Protein AF-0000000079790621 (afdb_homodimer)

Solvent-accessible surface area (backbone atoms only — not comparable to full-atom values): 16559 Å² total; per-residue (Å²): 135,82,74,79,77,74,75,70,72,72,66,73,68,66,65,52,49,89,50,44,66,65,54,46,49,61,68,28,21,75,86,67,78,71,41,29,42,64,69,36,48,58,60,48,51,45,74,36,21,81,84,66,76,65,57,24,37,57,48,40,40,35,53,43,36,36,70,73,38,38,36,55,57,49,59,39,49,50,51,50,55,66,49,22,72,83,70,58,72,37,43,30,67,69,29,53,51,50,51,52,54,66,33,18,77,80,69,78,73,45,30,39,64,66,36,48,50,51,46,54,50,50,49,51,51,52,53,50,50,56,56,48,53,45,70,68,49,72,74,82,78,69,71,79,120,135,83,74,79,77,74,74,71,72,70,67,73,69,67,66,52,50,88,51,43,66,66,54,45,49,61,67,28,22,75,86,67,79,71,40,29,43,64,68,36,46,58,60,47,52,46,74,33,21,82,84,66,76,64,56,24,37,57,46,40,42,36,55,42,36,34,71,75,38,38,36,53,58,50,59,38,48,52,52,50,57,68,49,23,71,82,70,58,73,38,42,32,65,70,29,52,51,50,50,52,54,65,33,19,77,81,69,77,71,45,31,38,63,67,36,49,50,51,46,54,50,50,50,52,51,51,53,50,50,55,56,48,51,45,70,68,48,72,74,80,82,57,79,77,118

Structure (mmCIF, N/CA/C/O backbone):
data_AF-0000000079790621-model_v1
#
loop_
_entity.id
_entity.type
_entity.pdbx_description
1 polymer 'EF-hand domain-containing protein'
#
loop_
_atom_site.group_PDB
_atom_site.id
_atom_site.type_symbol
_atom_site.label_atom_id
_atom_site.label_alt_id
_atom_site.label_comp_id
_atom_site.label_asym_id
_atom_site.label_entity_id
_atom_site.label_seq_id
_atom_site.pdbx_PDB_ins_code
_atom_site.Cartn_x
_atom_site.Cartn_y
_atom_site.Cartn_z
_atom_site.occupancy
_atom_site.B_iso_or_equiv
_atom_site.auth_seq_id
_atom_site.auth_comp_id
_atom_site.auth_asym_id
_atom_site.auth_atom_id
_atom_site.pdbx_PDB_model_num
ATOM 1 N N . MET A 1 1 ? -39 -11.555 -23.078 1 29.75 1 MET A N 1
ATOM 2 C CA . MET A 1 1 ? -38.156 -10.383 -23.203 1 29.75 1 MET A CA 1
ATOM 3 C C . MET A 1 1 ? -37.625 -9.961 -21.828 1 29.75 1 MET A C 1
ATOM 5 O O . MET A 1 1 ? -38.312 -9.297 -21.062 1 29.75 1 MET A O 1
ATOM 9 N N . LEU A 1 2 ? -36.938 -10.844 -21.094 1 33.66 2 LEU A N 1
ATOM 10 C CA . LEU A 1 2 ? -36.438 -10.672 -19.719 1 33.66 2 LEU A CA 1
ATOM 11 C C . LEU A 1 2 ? -35.344 -9.602 -19.672 1 33.66 2 LEU A C 1
ATOM 13 O O . LEU A 1 2 ? -34.344 -9.703 -20.375 1 33.66 2 LEU A O 1
ATOM 17 N N . ALA A 1 3 ? -35.781 -8.344 -19.375 1 39.53 3 ALA A N 1
ATOM 18 C CA . ALA A 1 3 ? -34.875 -7.191 -19.281 1 39.53 3 ALA A CA 1
ATOM 19 C C . ALA A 1 3 ? -33.781 -7.438 -18.25 1 39.53 3 ALA A C 1
ATOM 21 O O . ALA A 1 3 ? -34.062 -7.867 -17.125 1 39.53 3 ALA A O 1
ATOM 22 N N . PRO A 1 4 ? -32.469 -7.641 -18.688 1 39.75 4 PRO A N 1
ATOM 23 C CA . PRO A 1 4 ? -31.375 -7.789 -17.703 1 39.75 4 PRO A CA 1
ATOM 24 C C . PRO A 1 4 ? -31.328 -6.645 -16.703 1 39.75 4 PRO A C 1
ATOM 26 O O . PRO A 1 4 ? -31.328 -5.477 -17.094 1 39.75 4 PRO A O 1
ATOM 29 N N . CYS A 1 5 ? -31.891 -6.812 -15.523 1 35.94 5 CYS A N 1
ATOM 30 C CA . CYS A 1 5 ? -31.75 -5.82 -14.461 1 35.94 5 CYS A CA 1
ATOM 31 C C . CYS A 1 5 ? -30.297 -5.43 -14.25 1 35.94 5 CYS A C 1
ATOM 33 O O . CYS A 1 5 ? -29.469 -6.27 -13.898 1 35.94 5 CYS A O 1
ATOM 35 N N . ILE A 1 6 ? -29.766 -4.5 -14.953 1 33.78 6 ILE A N 1
ATOM 36 C CA . ILE A 1 6 ? -28.484 -3.84 -14.742 1 33.78 6 ILE A CA 1
ATOM 37 C C . ILE A 1 6 ? -28.344 -3.463 -13.273 1 33.78 6 ILE A C 1
ATOM 39 O O . ILE A 1 6 ? -29.094 -2.633 -12.758 1 33.78 6 ILE A O 1
ATOM 43 N N . ILE A 1 7 ? -28.125 -4.344 -12.438 1 31.88 7 ILE A N 1
ATOM 44 C CA . ILE A 1 7 ? -27.797 -4.023 -11.055 1 31.88 7 ILE A CA 1
ATOM 45 C C . ILE A 1 7 ? -26.75 -2.914 -11.008 1 31.88 7 ILE A C 1
ATOM 47 O O . ILE A 1 7 ? -25.609 -3.115 -11.422 1 31.88 7 ILE A O 1
ATOM 51 N N . LEU A 1 8 ? -27.156 -1.694 -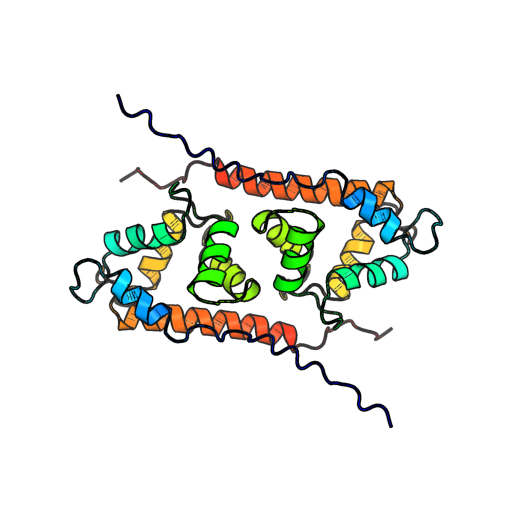11.273 1 32.78 8 LEU A N 1
ATOM 52 C CA . LEU A 1 8 ? -26.344 -0.515 -10.977 1 32.78 8 LEU A CA 1
ATOM 53 C C . LEU A 1 8 ? -25.766 -0.591 -9.562 1 32.78 8 LEU A C 1
ATOM 55 O O . LEU A 1 8 ? -26.5 -0.44 -8.586 1 32.78 8 LEU A O 1
ATOM 59 N N . LEU A 1 9 ? -25 -1.537 -9.32 1 32.72 9 LEU A N 1
ATOM 60 C CA . LEU A 1 9 ? -24.281 -1.381 -8.062 1 32.72 9 LEU A CA 1
ATOM 61 C C . LEU A 1 9 ? -23.797 0.055 -7.891 1 32.72 9 LEU A C 1
ATOM 63 O O . LEU A 1 9 ? -22.922 0.518 -8.633 1 32.72 9 LEU A O 1
ATOM 67 N N . LEU A 1 10 ? -24.703 0.922 -7.656 1 32.84 10 LEU A N 1
ATOM 68 C CA . LEU A 1 10 ? -24.344 2.236 -7.129 1 32.84 10 LEU A CA 1
ATOM 69 C C . LEU A 1 10 ? -23.234 2.119 -6.082 1 32.84 10 LEU A C 1
ATOM 71 O O . LEU A 1 10 ? -23.5 1.728 -4.945 1 32.84 10 LEU A O 1
ATOM 75 N N . VAL A 1 11 ? -22.203 1.404 -6.363 1 37.44 11 VAL A N 1
ATOM 76 C CA . VAL A 1 11 ? -21.078 1.678 -5.477 1 37.44 11 VAL A CA 1
ATOM 77 C C . VAL A 1 11 ? -20.984 3.178 -5.207 1 37.44 11 VAL A C 1
ATOM 79 O O . VAL A 1 11 ? -20.75 3.969 -6.125 1 37.44 11 VAL A O 1
ATOM 82 N N . LEU A 1 12 ? -21.891 3.738 -4.516 1 36.72 12 LEU A N 1
ATOM 83 C CA . LEU A 1 12 ? -21.672 5.086 -3.996 1 36.72 12 LEU A CA 1
ATOM 84 C C . LEU A 1 12 ? -20.188 5.32 -3.709 1 36.72 12 LEU A C 1
ATOM 86 O O . LEU A 1 12 ? -19.625 4.73 -2.779 1 36.72 12 LEU A O 1
ATOM 90 N N . GLN A 1 13 ? -19.406 5.242 -4.707 1 43.81 13 GLN A N 1
ATOM 91 C CA . GLN A 1 13 ? -18.047 5.754 -4.535 1 43.81 13 GLN A CA 1
ATOM 92 C C . GLN A 1 13 ? -18.062 7.09 -3.793 1 43.81 13 GLN A C 1
ATOM 94 O O . GLN A 1 13 ? -18.594 8.078 -4.289 1 43.81 13 GLN A O 1
ATOM 99 N N . ALA A 1 14 ? -18.406 7.117 -2.533 1 49.81 14 ALA A N 1
ATOM 100 C CA . ALA A 1 14 ? -18.25 8.383 -1.818 1 49.81 14 ALA A CA 1
ATOM 101 C C . ALA A 1 14 ? -17.031 9.141 -2.301 1 49.81 14 ALA A C 1
ATOM 103 O O . ALA A 1 14 ? -15.945 8.57 -2.424 1 49.81 14 ALA A O 1
ATOM 104 N N . GLN A 1 15 ? -17.297 10.148 -3.1 1 57.12 15 GLN A N 1
ATOM 105 C CA . GLN A 1 15 ? -16.25 11.055 -3.57 1 57.12 15 GLN A CA 1
ATOM 106 C C . GLN A 1 15 ? -15.359 11.516 -2.42 1 57.12 15 GLN A C 1
ATOM 108 O O . GLN A 1 15 ? -15.82 11.656 -1.286 1 57.12 15 GLN A O 1
ATOM 113 N N . ALA A 1 16 ? -14.109 11.43 -2.668 1 64.25 16 ALA A N 1
ATOM 114 C CA . ALA A 1 16 ? -13.18 12.008 -1.699 1 64.25 16 ALA A CA 1
ATOM 115 C C . ALA A 1 16 ? -13.703 13.328 -1.152 1 64.25 16 ALA A C 1
ATOM 117 O O . ALA A 1 16 ? -14.305 14.125 -1.889 1 64.25 16 ALA A O 1
ATOM 118 N N . ASN A 1 17 ? -13.773 13.43 0.092 1 70.19 17 ASN A N 1
ATOM 119 C CA . ASN A 1 17 ? -14.148 14.688 0.729 1 70.19 17 ASN A CA 1
ATOM 120 C C . ASN A 1 17 ? -13.242 15.828 0.287 1 70.19 17 ASN A C 1
ATOM 122 O O . ASN A 1 17 ? -12.078 15.891 0.676 1 70.19 17 ASN A O 1
ATOM 126 N N . PRO A 1 18 ? -13.766 16.703 -0.643 1 67.56 18 PRO A N 1
ATOM 127 C CA . PRO A 1 18 ? -12.898 17.719 -1.22 1 67.56 18 PRO A CA 1
ATOM 128 C C . PRO A 1 18 ? -12.359 18.703 -0.173 1 67.56 18 PRO A C 1
ATOM 130 O O . PRO A 1 18 ? -11.344 19.359 -0.4 1 67.56 18 PRO A O 1
ATOM 133 N N . ASN A 1 19 ? -12.938 18.609 0.927 1 74.81 19 ASN A N 1
ATOM 134 C CA . ASN A 1 19 ? -12.523 19.609 1.907 1 74.81 19 ASN A CA 1
ATOM 135 C C . ASN A 1 19 ? -11.766 18.969 3.066 1 74.81 19 ASN A C 1
ATOM 137 O O . ASN A 1 19 ? -11.531 19.625 4.09 1 74.81 19 ASN A O 1
ATOM 141 N N . TYR A 1 20 ? -11.352 17.812 2.875 1 79.56 20 TYR A N 1
ATOM 142 C CA . TYR A 1 20 ? -10.766 17.094 3.996 1 79.56 20 TYR A CA 1
ATOM 143 C C . TYR A 1 20 ? -9.539 17.812 4.535 1 79.56 20 TYR A C 1
ATOM 145 O O . TYR A 1 20 ? -9.438 18.062 5.738 1 79.56 20 TYR A O 1
ATOM 153 N N . PHE A 1 21 ? -8.734 18.203 3.662 1 78.75 21 PHE A N 1
ATOM 154 C CA . PHE A 1 21 ? -7.484 18.781 4.129 1 78.75 21 PHE A CA 1
ATOM 155 C C . PHE A 1 21 ? -7.707 20.203 4.645 1 78.75 21 PHE A C 1
ATOM 157 O O . PHE A 1 21 ? -7.035 20.641 5.578 1 78.75 21 PHE A O 1
ATOM 164 N N . GLN A 1 22 ? -8.68 20.844 4.086 1 78.19 22 GLN A N 1
ATOM 165 C CA . GLN A 1 22 ? -9.023 22.156 4.621 1 78.19 22 GLN A CA 1
ATOM 166 C C . GLN A 1 22 ? -9.547 22.047 6.051 1 78.19 22 GLN A C 1
ATOM 168 O O . GLN A 1 22 ? -9.195 22.875 6.902 1 78.19 22 GLN A O 1
ATOM 173 N N . GLN A 1 23 ? -10.297 21.078 6.25 1 87.38 23 GLN A N 1
ATOM 174 C CA . GLN A 1 23 ? -10.836 20.844 7.586 1 87.38 23 GLN A CA 1
ATOM 175 C C . GLN A 1 23 ? -9.742 20.375 8.539 1 87.38 23 GLN A C 1
ATOM 177 O O . GLN A 1 23 ? -9.789 20.656 9.734 1 87.38 23 GLN A O 1
ATOM 182 N N . ARG A 1 24 ? -8.805 19.734 7.969 1 91.94 24 ARG A N 1
ATOM 183 C CA . ARG A 1 24 ? -7.727 19.188 8.773 1 91.94 24 ARG A CA 1
ATOM 184 C C . ARG A 1 24 ? -6.828 20.281 9.328 1 91.94 24 ARG A C 1
ATOM 186 O O . ARG A 1 24 ? -6.285 20.156 10.43 1 91.94 24 ARG A O 1
ATOM 193 N N . PHE A 1 25 ? -6.684 21.406 8.57 1 95 25 PHE A N 1
ATOM 194 C CA . PHE A 1 25 ? -5.902 22.531 9.062 1 95 25 PHE A CA 1
ATOM 195 C C . PHE A 1 25 ? -6.465 23.047 10.391 1 95 25 PHE A C 1
ATOM 197 O O . PHE A 1 25 ? -5.73 23.188 11.367 1 95 25 PHE A O 1
ATOM 204 N N . ALA A 1 26 ? -7.762 23.25 10.398 1 92.56 26 ALA A N 1
ATOM 205 C CA . ALA A 1 26 ? -8.422 23.797 11.586 1 92.56 26 ALA A CA 1
ATOM 206 C C . ALA A 1 26 ? -8.281 22.844 12.773 1 92.56 26 ALA A C 1
ATOM 208 O O . ALA A 1 26 ? -8.117 23.281 13.914 1 92.56 26 ALA A O 1
ATOM 209 N N . GLN A 1 27 ? -8.336 21.594 12.492 1 93.5 27 GLN A N 1
ATOM 210 C CA . GLN A 1 27 ? -8.219 20.594 13.547 1 93.5 27 GLN A CA 1
ATOM 211 C C . GLN A 1 27 ? -6.785 20.516 14.07 1 93.5 27 GLN A C 1
ATOM 213 O O . GLN A 1 27 ? -6.562 20.188 15.242 1 93.5 27 GLN A O 1
ATOM 218 N N . THR A 1 28 ? -5.879 20.828 13.242 1 96.69 28 THR A N 1
ATOM 219 C CA . THR A 1 28 ? -4.469 20.781 13.602 1 96.69 28 THR A CA 1
ATOM 220 C C . THR A 1 28 ? -4.062 22.031 14.383 1 96.69 28 THR A C 1
ATOM 222 O O . THR A 1 28 ? -3.281 21.953 15.328 1 96.69 28 THR A O 1
ATOM 225 N N . ASP A 1 29 ? -4.578 23.203 13.922 1 97.38 29 ASP A N 1
ATOM 226 C CA . ASP A 1 29 ? -4.336 24.469 14.602 1 97.38 29 ASP A CA 1
ATOM 227 C C . ASP A 1 29 ? -5.09 24.531 15.93 1 97.38 29 ASP A C 1
ATOM 229 O O . ASP A 1 29 ? -6.09 25.25 16.047 1 97.38 29 ASP A O 1
ATOM 233 N N . ARG A 1 30 ? -4.586 24.016 16.938 1 95.88 30 ARG A N 1
ATOM 234 C CA . ARG A 1 30 ? -5.281 23.797 18.203 1 95.88 30 ARG A CA 1
ATOM 235 C C . ARG A 1 30 ? -5.488 25.109 18.953 1 95.88 30 ARG A C 1
ATOM 237 O O . ARG A 1 30 ? -6.52 25.297 19.594 1 95.88 30 ARG A O 1
ATOM 244 N N . ASN A 1 31 ? -4.516 26.016 18.922 1 97.5 31 ASN A N 1
ATOM 245 C CA . ASN A 1 31 ? -4.656 27.266 19.641 1 97.5 31 ASN A CA 1
ATOM 246 C C . ASN A 1 31 ? -5.355 28.328 18.797 1 97.5 31 ASN A C 1
ATOM 248 O O . ASN A 1 31 ? -5.527 29.469 19.234 1 97.5 31 ASN A O 1
ATOM 252 N N . ARG A 1 32 ? -5.656 28.094 17.5 1 96.31 32 ARG A N 1
ATOM 253 C CA . ARG A 1 32 ? -6.48 28.891 16.594 1 96.31 32 ARG A CA 1
ATOM 254 C C . ARG A 1 32 ? -5.82 30.234 16.297 1 96.31 32 ARG A C 1
ATOM 256 O O . ARG A 1 32 ? -6.484 31.266 16.266 1 96.31 32 ARG A O 1
ATOM 263 N N . ASP A 1 33 ? -4.484 30.25 16.188 1 97.44 33 ASP A N 1
ATOM 264 C CA . ASP A 1 33 ? -3.773 31.469 15.812 1 97.44 33 ASP A CA 1
ATOM 265 C C . ASP A 1 33 ? -3.506 31.516 14.312 1 97.44 33 ASP A C 1
ATOM 267 O O . ASP A 1 33 ? -2.633 32.25 13.852 1 97.44 33 ASP A O 1
ATOM 271 N N . ASN A 1 34 ? -4.133 30.594 13.539 1 96.06 34 ASN A N 1
ATOM 272 C CA . ASN A 1 34 ? -4.156 30.547 12.078 1 96.06 34 ASN A CA 1
ATOM 273 C C . ASN A 1 34 ? -2.799 30.141 11.508 1 96.06 34 ASN A C 1
ATOM 275 O O . ASN A 1 34 ? -2.455 30.516 10.391 1 96.06 34 ASN A O 1
ATOM 279 N N . LYS A 1 35 ? -2.09 29.469 12.211 1 97.94 35 LYS A N 1
ATOM 280 C CA . LYS A 1 35 ? -0.86 28.812 11.773 1 97.94 35 LYS A CA 1
ATOM 281 C C . LYS A 1 35 ? -0.622 27.516 12.547 1 97.94 35 LYS A C 1
ATOM 283 O O . LYS A 1 35 ? -1.195 27.312 13.617 1 97.94 35 LYS A O 1
ATOM 288 N N . ILE A 1 36 ? 0.114 26.594 12.008 1 98.5 36 ILE A N 1
ATOM 289 C CA . ILE A 1 36 ? 0.421 25.328 12.641 1 98.5 36 ILE A CA 1
ATOM 290 C C . ILE A 1 36 ? 1.883 25.312 13.086 1 98.5 36 ILE A C 1
ATOM 292 O O . ILE A 1 36 ? 2.787 25.531 12.281 1 98.5 36 ILE A O 1
ATOM 296 N N . SER A 1 37 ? 2.066 25.188 14.375 1 98.56 37 SER A N 1
ATOM 297 C CA . SER A 1 37 ? 3.412 24.969 14.891 1 98.56 37 SER A CA 1
ATOM 298 C C . SER A 1 37 ? 3.83 23.5 14.719 1 98.56 37 SER A C 1
ATOM 300 O O . SER A 1 37 ? 2.994 22.641 14.438 1 98.56 37 SER A O 1
ATOM 302 N N . LEU A 1 38 ? 5.141 23.25 14.867 1 97.75 38 LEU A N 1
ATOM 303 C CA . LEU A 1 38 ? 5.625 21.891 14.781 1 97.75 38 LEU A CA 1
ATOM 304 C C . LEU A 1 38 ? 4.953 21 15.836 1 97.75 38 LEU A C 1
ATOM 306 O O . LEU A 1 38 ? 4.566 19.875 15.547 1 97.75 38 LEU A O 1
ATOM 310 N N . LYS A 1 39 ? 4.844 21.5 17.047 1 97.62 39 LYS A N 1
ATOM 311 C CA . LYS A 1 39 ? 4.203 20.75 18.125 1 97.62 39 LYS A CA 1
ATOM 312 C C . LYS A 1 39 ? 2.762 20.406 17.781 1 97.62 39 LYS A C 1
ATOM 314 O O . LYS A 1 39 ? 2.322 19.281 17.969 1 97.62 39 LYS A O 1
ATOM 319 N N . GLU A 1 40 ? 2.014 21.406 17.25 1 98.19 40 GLU A N 1
ATOM 320 C CA . GLU A 1 40 ? 0.632 21.172 16.844 1 98.19 40 GLU A CA 1
ATOM 321 C C . GLU A 1 40 ? 0.554 20.125 15.727 1 98.19 40 GLU A C 1
ATOM 323 O O . GLU A 1 40 ? -0.325 19.25 15.742 1 98.19 40 GLU A O 1
ATOM 328 N N . TYR A 1 41 ? 1.451 20.234 14.836 1 97.81 41 TYR A N 1
ATOM 329 C CA . TYR A 1 41 ? 1.487 19.281 13.719 1 97.81 41 TYR A CA 1
ATOM 330 C C . TYR A 1 41 ? 1.74 17.875 14.203 1 97.81 41 TYR A C 1
ATOM 332 O O . TYR A 1 41 ? 0.99 16.953 13.875 1 97.81 41 TYR A O 1
ATOM 340 N N . MET A 1 42 ? 2.725 17.688 14.984 1 96.19 42 MET A N 1
ATOM 341 C CA . MET A 1 42 ? 3.086 16.375 15.508 1 96.19 42 MET A CA 1
ATOM 342 C C . MET A 1 42 ? 1.938 15.773 16.312 1 96.19 42 MET A C 1
ATOM 344 O O . MET A 1 42 ? 1.61 14.594 16.156 1 96.19 42 MET A O 1
ATOM 348 N N . ASP A 1 43 ? 1.274 16.547 17.156 1 95.5 43 ASP A N 1
ATOM 349 C CA . ASP A 1 43 ? 0.143 16.094 17.953 1 95.5 43 ASP A CA 1
ATOM 350 C C . ASP A 1 43 ? -1.007 15.617 17.062 1 95.5 43 ASP A C 1
ATOM 352 O O . ASP A 1 43 ? -1.685 14.641 17.391 1 95.5 43 ASP A O 1
ATOM 356 N N . SER A 1 44 ? -1.192 16.328 16.016 1 94.56 44 SER A N 1
ATOM 357 C CA . SER A 1 44 ? -2.305 16.016 15.125 1 94.56 44 SER A CA 1
ATOM 358 C C . SER A 1 44 ? -2.088 14.68 14.43 1 94.56 44 SER A C 1
ATOM 360 O O . SER A 1 44 ? -3.051 14.016 14.031 1 94.56 44 SER A O 1
ATOM 362 N N . LEU A 1 45 ? -0.849 14.305 14.219 1 94.62 45 LEU A N 1
ATOM 363 C CA . LEU A 1 45 ? -0.538 13.078 13.492 1 94.62 45 LEU A CA 1
ATOM 364 C C . LEU A 1 45 ? -0.829 11.844 14.344 1 94.62 45 LEU A C 1
ATOM 366 O O . LEU A 1 45 ? -0.886 10.727 13.82 1 94.62 45 LEU A O 1
ATOM 370 N N . GLN A 1 46 ? -1.093 12.062 15.625 1 91.38 46 GLN A N 1
ATOM 371 C CA . GLN A 1 46 ? -1.512 10.969 16.484 1 91.38 46 GLN A CA 1
ATOM 372 C C . GLN A 1 46 ? -2.834 10.367 16.016 1 91.38 46 GLN A C 1
ATOM 374 O O . GLN A 1 46 ? -3.111 9.195 16.266 1 91.38 46 GLN A O 1
ATOM 379 N N . PHE A 1 47 ? -3.52 11.18 15.312 1 90 47 PHE A N 1
ATOM 380 C CA . PHE A 1 47 ? -4.789 10.758 14.734 1 90 47 PHE A CA 1
ATOM 381 C C . PHE A 1 47 ? -4.594 9.547 13.828 1 90 47 PHE A C 1
ATOM 383 O O . PHE A 1 47 ? -5.465 8.68 13.75 1 90 47 PHE A O 1
ATOM 390 N N . TYR A 1 48 ? -3.457 9.453 13.234 1 93.38 48 TYR A N 1
ATOM 391 C CA . TYR A 1 48 ? -3.17 8.391 12.281 1 93.38 48 TYR A CA 1
ATOM 392 C C . TYR A 1 48 ? -2.406 7.25 12.945 1 93.38 48 TYR A C 1
ATOM 394 O O . TYR A 1 48 ? -2.207 6.195 12.344 1 93.38 48 TYR A O 1
ATOM 402 N N . ASP A 1 49 ? -1.891 7.516 14.047 1 93.88 49 ASP A N 1
ATOM 403 C CA . ASP A 1 49 ? -1.117 6.559 14.836 1 93.88 49 ASP A CA 1
ATOM 404 C C . ASP A 1 49 ? -1.977 5.922 15.922 1 93.88 49 ASP A C 1
ATOM 406 O O . ASP A 1 49 ? -1.875 6.293 17.094 1 93.88 49 ASP A O 1
ATOM 410 N N . ARG A 1 50 ? -2.697 4.941 15.641 1 90.62 50 ARG A N 1
ATOM 411 C CA . ARG A 1 50 ? -3.773 4.398 16.453 1 90.62 50 ARG A CA 1
ATOM 412 C C . ARG A 1 50 ? -3.23 3.811 17.75 1 90.62 50 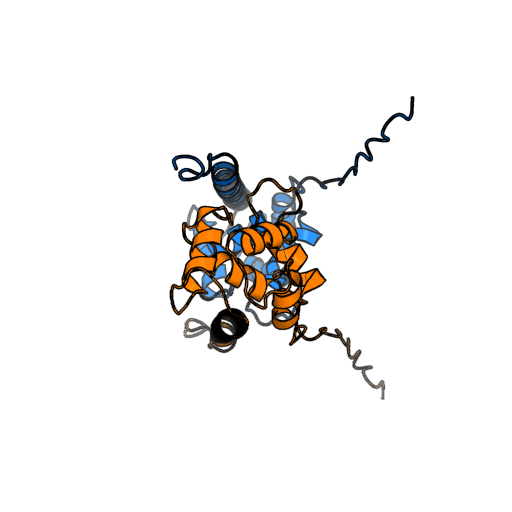ARG A C 1
ATOM 414 O O . ARG A 1 50 ? -3.889 3.873 18.797 1 90.62 50 ARG A O 1
ATOM 421 N N . ASN A 1 51 ? -2.07 3.182 17.703 1 90.12 51 ASN A N 1
ATOM 422 C CA . ASN A 1 51 ? -1.552 2.574 18.938 1 90.12 51 ASN A CA 1
ATOM 423 C C . ASN A 1 51 ? -0.654 3.539 19.703 1 90.12 51 ASN A C 1
ATOM 425 O O . ASN A 1 51 ? -0.043 3.162 20.703 1 90.12 51 ASN A O 1
ATOM 429 N N . ASN A 1 52 ? -0.391 4.77 19.156 1 90.5 52 ASN A N 1
ATOM 430 C CA . ASN A 1 52 ? 0.29 5.887 19.797 1 90.5 52 ASN A CA 1
ATOM 431 C C . ASN A 1 52 ? 1.732 5.535 20.156 1 90.5 52 ASN A C 1
ATOM 433 O O . ASN A 1 52 ? 2.203 5.859 21.25 1 90.5 52 ASN A O 1
ATOM 437 N N . ASP A 1 53 ? 2.406 4.824 19.234 1 90.56 53 ASP A N 1
ATOM 438 C CA . ASP A 1 53 ? 3.795 4.465 19.5 1 90.56 53 ASP A CA 1
ATOM 439 C C . ASP A 1 53 ? 4.754 5.371 18.75 1 90.56 53 ASP A C 1
ATOM 441 O O . ASP A 1 53 ? 5.961 5.125 18.719 1 90.56 53 ASP A O 1
ATOM 445 N N . GLY A 1 54 ? 4.184 6.375 18.094 1 90.44 54 GLY A N 1
ATOM 446 C CA . GLY A 1 54 ? 4.992 7.352 17.375 1 90.44 54 GLY A CA 1
ATOM 447 C C . GLY A 1 54 ? 5.43 6.875 16 1 90.44 54 GLY A C 1
ATOM 448 O O . GLY A 1 54 ? 6.027 7.633 15.242 1 90.44 54 GLY A O 1
ATOM 449 N N . ARG A 1 55 ? 5.105 5.66 15.711 1 93.06 55 ARG A N 1
ATOM 450 C CA . ARG A 1 55 ? 5.461 5.031 14.438 1 93.06 55 ARG A CA 1
ATOM 451 C C . ARG A 1 55 ? 4.211 4.594 13.68 1 93.06 55 ARG A C 1
ATOM 453 O O . ARG A 1 55 ? 3.652 3.529 13.953 1 93.06 55 ARG A O 1
ATOM 460 N N . THR A 1 56 ? 3.771 5.375 12.703 1 95.44 56 THR A N 1
ATOM 461 C CA . THR A 1 56 ? 2.547 5.086 11.969 1 95.44 56 THR A CA 1
ATOM 462 C C . THR A 1 56 ? 2.811 4.066 10.859 1 95.44 56 THR A C 1
ATOM 464 O O . THR A 1 56 ? 3.656 4.289 9.992 1 95.44 56 THR A O 1
ATOM 467 N N . THR A 1 57 ? 2.131 2.967 10.953 1 94.31 57 THR A N 1
ATOM 468 C CA . THR A 1 57 ? 2.246 1.94 9.922 1 94.31 57 THR A CA 1
ATOM 469 C C . THR A 1 57 ? 1.329 2.252 8.742 1 94.31 57 THR A C 1
ATOM 471 O O . THR A 1 57 ? 0.434 3.092 8.852 1 94.31 57 THR A O 1
ATOM 474 N N . LEU A 1 58 ? 1.585 1.579 7.641 1 95.38 58 LEU A N 1
ATOM 475 C CA . LEU A 1 58 ? 0.716 1.719 6.477 1 95.38 58 LEU A CA 1
ATOM 476 C C . LEU A 1 58 ? -0.721 1.343 6.824 1 95.38 58 LEU A C 1
ATOM 478 O O . LEU A 1 58 ? -1.663 2.01 6.391 1 95.38 58 LEU A O 1
ATOM 482 N N . SER A 1 59 ? -0.916 0.274 7.574 1 93.06 59 SER A N 1
ATOM 483 C CA . SER A 1 59 ? -2.248 -0.177 7.957 1 93.06 59 SER A CA 1
ATOM 484 C C . SER A 1 59 ? -2.994 0.904 8.734 1 93.06 59 SER A C 1
ATOM 486 O O . SER A 1 59 ? -4.164 1.175 8.461 1 93.06 59 SER A O 1
ATOM 488 N N . GLU A 1 60 ? -2.326 1.51 9.656 1 94.69 60 GLU A N 1
ATOM 489 C CA . GLU A 1 60 ? -2.926 2.592 10.438 1 94.69 60 GLU A CA 1
ATOM 490 C C . GLU A 1 60 ? -3.279 3.779 9.547 1 94.69 60 GLU A C 1
ATOM 492 O O . GLU A 1 60 ? -4.379 4.328 9.641 1 94.69 60 GLU A O 1
ATOM 497 N N . TRP A 1 61 ? -2.354 4.137 8.703 1 96.25 61 TRP A N 1
ATOM 498 C CA . TRP A 1 61 ? -2.514 5.27 7.797 1 96.25 61 TRP A CA 1
ATOM 499 C C . TRP A 1 61 ? -3.689 5.051 6.852 1 96.25 61 TRP A C 1
ATOM 501 O O . TRP A 1 61 ? -4.598 5.883 6.777 1 96.25 61 TRP A O 1
ATOM 511 N N . VAL A 1 62 ? -3.734 3.918 6.219 1 94.38 62 VAL A N 1
ATOM 512 C CA . VAL A 1 62 ? -4.738 3.621 5.203 1 94.38 62 VAL A CA 1
ATOM 513 C C . VAL A 1 62 ? -6.113 3.508 5.855 1 94.38 62 VAL A C 1
ATOM 515 O O . VAL A 1 62 ? -7.113 3.98 5.301 1 94.38 62 VAL A O 1
ATOM 518 N N . SER A 1 63 ? -6.176 2.895 6.98 1 91.31 63 SER A N 1
ATOM 519 C CA . SER A 1 63 ? -7.445 2.762 7.688 1 91.31 63 SER A CA 1
ATOM 520 C C . SER A 1 63 ? -8.07 4.125 7.965 1 91.31 63 SER A C 1
ATOM 522 O O . SER A 1 63 ? -9.258 4.332 7.715 1 91.31 63 SER A O 1
ATOM 524 N N . GLN A 1 64 ? -7.258 5.039 8.406 1 90.69 64 GLN A N 1
ATOM 525 C CA . GLN A 1 64 ? -7.766 6.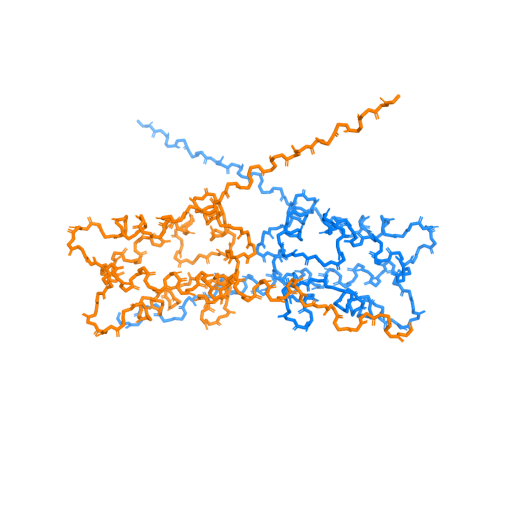359 8.75 1 90.69 64 GLN A CA 1
ATOM 526 C C . GLN A 1 64 ? -8.102 7.164 7.492 1 90.69 64 GLN A C 1
ATOM 528 O O . GLN A 1 64 ? -9.156 7.805 7.422 1 90.69 64 GLN A O 1
ATOM 533 N N . MET A 1 65 ? -7.223 7.086 6.523 1 91.31 65 MET A N 1
ATOM 534 C CA . MET A 1 65 ? -7.414 7.875 5.309 1 91.31 65 MET A CA 1
ATOM 535 C C . MET A 1 65 ? -8.641 7.402 4.535 1 91.31 65 MET A C 1
ATOM 537 O O . MET A 1 65 ? -9.383 8.211 3.979 1 91.31 65 MET A O 1
ATOM 541 N N . THR A 1 66 ? -8.82 6.113 4.477 1 89.5 66 THR A N 1
ATOM 542 C CA . THR A 1 66 ? -9.961 5.57 3.75 1 89.5 66 THR A CA 1
ATOM 543 C C . THR A 1 66 ? -11.258 5.824 4.516 1 89.5 66 THR A C 1
ATOM 545 O O . THR A 1 66 ? -12.258 6.234 3.93 1 89.5 66 THR A O 1
ATOM 548 N N . ARG A 1 67 ? -11.242 5.703 5.789 1 86.5 67 ARG A N 1
ATOM 549 C CA . ARG A 1 67 ? -12.453 5.805 6.594 1 86.5 67 ARG A CA 1
ATOM 550 C C . ARG A 1 67 ? -12.844 7.266 6.809 1 86.5 67 ARG A C 1
ATOM 552 O O . ARG A 1 67 ? -14.023 7.617 6.715 1 86.5 67 ARG A O 1
ATOM 559 N N . LYS A 1 68 ? -11.891 8.062 7.059 1 83.81 68 LYS A N 1
ATOM 560 C CA . LYS A 1 68 ? -12.195 9.43 7.48 1 83.81 68 LYS A CA 1
ATOM 561 C C . LYS A 1 68 ? -12.125 10.398 6.301 1 83.81 68 LYS A C 1
ATOM 563 O O . LYS A 1 68 ? -12.914 11.344 6.227 1 83.81 68 LYS A O 1
ATOM 568 N N . ALA A 1 69 ? -11.203 10.141 5.371 1 85.12 69 ALA A N 1
ATOM 569 C CA . ALA A 1 69 ? -11.016 11.078 4.27 1 85.12 69 ALA A CA 1
ATOM 570 C C . ALA A 1 69 ? -11.633 10.539 2.98 1 85.12 69 ALA A C 1
ATOM 572 O O . ALA A 1 69 ? -11.719 11.258 1.98 1 85.12 69 ALA A O 1
ATOM 573 N N . ASN A 1 70 ? -12.07 9.289 2.955 1 88.31 70 ASN A N 1
ATOM 574 C CA . ASN A 1 70 ? -12.609 8.633 1.77 1 88.31 70 ASN A CA 1
ATOM 575 C C . ASN A 1 70 ? -11.609 8.625 0.621 1 88.31 70 ASN A C 1
ATOM 577 O O . ASN A 1 70 ? -11.969 8.875 -0.529 1 88.31 70 ASN A O 1
ATOM 581 N N . ILE A 1 71 ? -10.398 8.469 0.986 1 89.31 71 ILE A N 1
ATOM 582 C CA . ILE A 1 71 ? -9.344 8.344 -0.009 1 89.31 71 ILE A CA 1
ATOM 583 C C . ILE A 1 71 ? -9.078 6.871 -0.306 1 89.31 71 ILE A C 1
ATOM 585 O O . ILE A 1 71 ? -8.875 6.074 0.611 1 89.31 71 ILE A O 1
ATOM 589 N N . PRO A 1 72 ? -9.055 6.516 -1.577 1 89.81 72 PRO A N 1
ATOM 590 C CA . PRO A 1 72 ? -8.875 5.109 -1.938 1 89.81 72 PRO A CA 1
ATOM 591 C C . PRO A 1 72 ? -7.547 4.543 -1.438 1 89.81 72 PRO A C 1
ATOM 593 O O . PRO A 1 72 ? -6.574 5.285 -1.28 1 89.81 72 PRO A O 1
ATOM 596 N N . ILE A 1 73 ? -7.523 3.26 -1.281 1 91.81 73 ILE A N 1
ATOM 597 C CA . ILE A 1 73 ? -6.383 2.551 -0.708 1 91.81 73 ILE A CA 1
ATOM 598 C C . ILE A 1 73 ? -5.141 2.795 -1.563 1 91.81 73 ILE A C 1
ATOM 600 O O . ILE A 1 73 ? -4.047 2.992 -1.035 1 91.81 73 ILE A O 1
ATOM 604 N N . ASP A 1 74 ? -5.289 2.785 -2.906 1 92.62 74 ASP A N 1
ATOM 605 C CA . ASP A 1 74 ? -4.145 2.967 -3.793 1 92.62 74 ASP A CA 1
ATOM 606 C C . ASP A 1 74 ? -3.537 4.359 -3.629 1 92.62 74 ASP A C 1
ATOM 608 O O . ASP A 1 74 ? -2.316 4.5 -3.531 1 92.62 74 ASP A O 1
ATOM 612 N N . VAL A 1 75 ? -4.449 5.328 -3.561 1 92.19 75 VAL A N 1
ATOM 613 C CA . VAL A 1 75 ? -4.012 6.711 -3.396 1 92.19 75 VAL A CA 1
ATOM 614 C C . VAL A 1 75 ? -3.389 6.898 -2.014 1 92.19 75 VAL A C 1
ATOM 616 O O . VAL A 1 75 ? -2.287 7.438 -1.89 1 92.19 75 VAL A O 1
ATOM 619 N N . SER A 1 76 ? -4.031 6.402 -0.97 1 93.94 76 SER A N 1
ATOM 620 C CA . SER A 1 76 ? -3.553 6.508 0.404 1 93.94 76 SER A CA 1
ATOM 621 C C . SER A 1 76 ? -2.191 5.844 0.568 1 93.94 76 SER A C 1
ATOM 623 O O . SER A 1 76 ? -1.306 6.387 1.232 1 93.94 76 SER A O 1
ATOM 625 N N . SER A 1 77 ? -2.059 4.723 -0.034 1 94.44 77 SER A N 1
ATOM 626 C CA . SER A 1 77 ? -0.803 3.984 0.057 1 94.44 77 SER A CA 1
ATOM 627 C C . SER A 1 77 ? 0.335 4.746 -0.615 1 94.44 77 SER A C 1
ATOM 629 O O . SER A 1 77 ? 1.438 4.828 -0.07 1 94.44 77 SER A O 1
ATOM 631 N N . LEU A 1 78 ? 0.054 5.266 -1.776 1 94.06 78 LEU A N 1
ATOM 632 C CA . LEU A 1 78 ? 1.111 5.984 -2.48 1 94.06 78 LEU A CA 1
ATOM 633 C C . LEU A 1 78 ? 1.504 7.25 -1.724 1 94.06 78 LEU A C 1
ATOM 635 O O . LEU A 1 78 ? 2.686 7.594 -1.657 1 94.06 78 LEU A O 1
ATOM 639 N N . ILE A 1 79 ? 0.558 7.934 -1.135 1 95.12 79 ILE A N 1
ATOM 640 C CA . ILE A 1 79 ? 0.872 9.094 -0.302 1 95.12 79 ILE A CA 1
ATOM 641 C C . ILE A 1 79 ? 1.791 8.664 0.842 1 95.12 79 ILE A C 1
ATOM 643 O O . ILE A 1 79 ? 2.801 9.32 1.109 1 95.12 79 ILE A O 1
ATOM 647 N N . PHE A 1 80 ? 1.49 7.566 1.488 1 96.75 80 PHE A N 1
ATOM 648 C CA . PHE A 1 80 ? 2.307 7.031 2.572 1 96.75 80 PHE A CA 1
ATOM 649 C C . PHE A 1 80 ? 3.748 6.84 2.121 1 96.75 80 PHE A C 1
ATOM 651 O O . PHE A 1 80 ? 4.684 7.238 2.82 1 96.75 80 PHE A O 1
ATOM 658 N N . TYR A 1 81 ? 3.926 6.297 0.992 1 93.12 81 TYR A N 1
ATOM 659 C CA . TYR A 1 81 ? 5.266 5.957 0.526 1 93.12 81 TYR A CA 1
ATOM 660 C C . TYR A 1 81 ? 6.039 7.211 0.134 1 93.12 81 TYR A C 1
ATOM 662 O O . TYR A 1 81 ? 7.262 7.266 0.287 1 93.12 81 TYR A O 1
ATOM 670 N N . VAL A 1 82 ? 5.32 8.203 -0.376 1 94.62 82 VAL A N 1
ATOM 671 C CA . VAL A 1 82 ? 5.965 9.484 -0.657 1 94.62 82 VAL A CA 1
ATOM 672 C C . VAL A 1 82 ? 6.426 10.125 0.648 1 94.62 82 VAL A C 1
ATOM 674 O O . VAL A 1 82 ? 7.516 10.703 0.712 1 94.62 82 VAL A O 1
ATOM 677 N N . LEU A 1 83 ? 5.641 10.031 1.696 1 96.44 83 LEU A N 1
ATOM 678 C CA . LEU A 1 83 ? 5.945 10.656 2.982 1 96.44 83 LEU A CA 1
ATOM 679 C C . LEU A 1 83 ? 7.047 9.891 3.707 1 96.44 83 LEU A C 1
ATOM 681 O O . LEU A 1 83 ? 7.754 10.461 4.543 1 96.44 83 LEU A O 1
ATOM 685 N N . ASP A 1 84 ? 7.113 8.57 3.49 1 95.5 84 ASP A N 1
ATOM 686 C CA . ASP A 1 84 ? 8.141 7.723 4.09 1 95.5 84 ASP A CA 1
ATOM 687 C C . ASP A 1 84 ? 9.508 8 3.475 1 95.5 84 ASP A C 1
ATOM 689 O O . ASP A 1 84 ? 9.977 7.242 2.625 1 95.5 84 ASP A O 1
ATOM 693 N N . SER A 1 85 ? 10.203 9 4.004 1 91.5 85 SER A N 1
ATOM 694 C CA . SER A 1 85 ? 11.391 9.578 3.377 1 91.5 85 SER A CA 1
ATOM 695 C C . SER A 1 85 ? 12.586 8.641 3.477 1 91.5 85 SER A C 1
ATOM 697 O O . SER A 1 85 ? 13.477 8.672 2.625 1 91.5 85 SER A O 1
ATOM 699 N N . ASP A 1 86 ? 12.656 7.793 4.441 1 89.94 86 ASP A N 1
ATOM 700 C CA . ASP A 1 86 ? 13.836 6.938 4.586 1 89.94 86 ASP A CA 1
ATOM 701 C C . ASP A 1 86 ? 13.531 5.508 4.141 1 89.94 86 ASP A C 1
ATOM 703 O O . ASP A 1 86 ? 14.383 4.625 4.246 1 89.94 86 ASP A O 1
ATOM 707 N N . GLY A 1 87 ? 12.336 5.188 3.785 1 88.81 87 GLY A N 1
ATOM 708 C CA . GLY A 1 87 ? 11.984 3.922 3.158 1 88.81 87 GLY A CA 1
ATOM 709 C C . GLY A 1 87 ? 11.93 2.766 4.137 1 88.81 87 GLY A C 1
ATOM 710 O O . GLY A 1 87 ? 12.195 1.619 3.77 1 88.81 87 GLY A O 1
ATOM 711 N N . ASN A 1 88 ? 11.602 3.07 5.441 1 91 88 ASN A N 1
ATOM 712 C CA . ASN A 1 88 ? 11.57 1.991 6.422 1 91 88 ASN A CA 1
ATOM 713 C C . ASN A 1 88 ? 10.148 1.54 6.715 1 91 88 ASN A C 1
ATOM 715 O O . ASN A 1 88 ? 9.883 0.925 7.75 1 91 88 ASN A O 1
ATOM 719 N N . TYR A 1 89 ? 9.141 1.965 5.941 1 92.56 89 TYR A N 1
ATOM 720 C CA . TYR A 1 89 ? 7.75 1.519 5.957 1 92.56 89 TYR A CA 1
ATOM 721 C C . TYR A 1 89 ? 7.039 1.994 7.215 1 92.56 89 TYR A C 1
ATOM 723 O O . TYR A 1 89 ? 6.078 1.365 7.668 1 92.56 89 TYR A O 1
ATOM 731 N N . LEU A 1 90 ? 7.543 2.979 7.836 1 93.44 90 LEU A N 1
ATOM 732 C CA . LEU A 1 90 ? 6.93 3.68 8.953 1 93.44 90 LEU A CA 1
ATOM 733 C C . LEU A 1 90 ? 7 5.191 8.758 1 93.44 90 LEU A C 1
ATOM 735 O O . LEU A 1 90 ? 7.957 5.699 8.172 1 93.44 90 LEU A O 1
ATOM 739 N N . LEU A 1 91 ? 5.965 5.859 9.141 1 95.62 91 LEU A N 1
ATOM 740 C CA . LEU A 1 91 ? 6.098 7.301 9.32 1 95.62 91 LEU A CA 1
ATOM 741 C C . LEU A 1 91 ? 6.512 7.637 10.75 1 95.62 91 LEU A C 1
ATOM 743 O O . LEU A 1 91 ? 5.672 7.664 11.656 1 95.62 91 LEU A O 1
ATOM 747 N N . A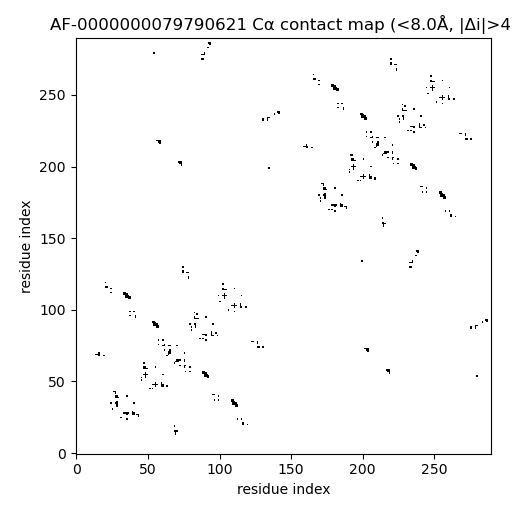SN A 1 92 ? 7.789 7.805 10.945 1 93.62 92 ASN A N 1
ATOM 748 C CA . ASN A 1 92 ? 8.344 8.125 12.25 1 93.62 92 ASN A CA 1
ATOM 749 C C . ASN A 1 92 ? 8.625 9.617 12.391 1 93.62 92 ASN A C 1
ATOM 751 O O . ASN A 1 92 ? 8.234 10.406 11.531 1 93.62 92 ASN A O 1
ATOM 755 N N . TYR A 1 93 ? 9.234 9.984 13.484 1 92.69 93 TYR A N 1
ATOM 756 C CA . TYR A 1 93 ? 9.453 11.398 13.789 1 92.69 93 TYR A CA 1
ATOM 757 C C . TYR A 1 93 ? 10.227 12.086 12.672 1 92.69 93 TYR A C 1
ATOM 759 O O . TYR A 1 93 ? 9.891 13.203 12.281 1 92.69 93 TYR A O 1
ATOM 767 N N . VAL A 1 94 ? 11.242 11.43 12.148 1 92.62 94 VAL A N 1
ATOM 768 C CA . VAL A 1 94 ? 12.07 12.008 11.094 1 92.62 94 VAL A CA 1
ATOM 769 C C . VAL A 1 94 ? 11.219 12.312 9.867 1 92.62 94 VAL A C 1
ATOM 771 O O . VAL A 1 94 ? 11.312 13.398 9.297 1 92.62 94 VAL A O 1
ATOM 774 N N . ASP A 1 95 ? 10.391 11.367 9.43 1 96.12 95 ASP A N 1
ATOM 775 C CA . ASP A 1 95 ? 9.516 11.539 8.266 1 96.12 95 ASP A CA 1
ATOM 776 C C . ASP A 1 95 ? 8.539 12.688 8.492 1 96.12 95 ASP A C 1
ATOM 778 O O . ASP A 1 95 ? 8.383 13.555 7.625 1 96.12 95 ASP A O 1
ATOM 782 N N . LYS A 1 96 ? 7.926 12.672 9.656 1 96.19 96 LYS A N 1
ATOM 783 C CA . LYS A 1 96 ? 6.906 13.664 9.984 1 96.19 96 LYS A CA 1
ATOM 784 C C . LYS A 1 96 ? 7.504 15.062 10.031 1 96.19 96 LYS A C 1
ATOM 786 O O . LYS A 1 96 ? 6.91 16.016 9.516 1 96.19 96 LYS A O 1
ATOM 791 N N . ARG A 1 97 ? 8.656 15.172 10.633 1 96.25 97 ARG A N 1
ATOM 792 C CA . ARG A 1 97 ? 9.328 16.469 10.711 1 96.25 97 ARG A CA 1
ATOM 793 C C . ARG A 1 97 ? 9.711 16.969 9.32 1 96.25 97 ARG A C 1
ATOM 795 O O . ARG A 1 97 ? 9.594 18.156 9.031 1 96.25 97 ARG A O 1
ATOM 802 N N . GLU A 1 98 ? 10.188 16.062 8.5 1 96.62 98 GLU A N 1
ATOM 803 C CA . GLU A 1 98 ? 10.555 16.438 7.137 1 96.62 98 GLU A CA 1
ATOM 804 C C . GLU A 1 98 ? 9.352 16.984 6.367 1 96.62 98 GLU A C 1
ATOM 806 O O . GLU A 1 98 ? 9.477 17.953 5.625 1 96.62 98 GLU A O 1
ATOM 811 N N . VAL A 1 99 ? 8.203 16.406 6.512 1 97.25 99 VAL A N 1
ATOM 812 C CA . VAL A 1 99 ? 6.992 16.859 5.844 1 97.25 99 VAL A CA 1
ATOM 813 C C . VAL A 1 99 ? 6.656 18.281 6.305 1 97.25 99 VAL A C 1
ATOM 815 O O . VAL A 1 99 ? 6.293 19.125 5.488 1 97.25 99 VAL A O 1
ATOM 818 N N . PHE A 1 100 ? 6.777 18.469 7.617 1 98.19 100 PHE A N 1
ATOM 819 C CA . PHE A 1 100 ? 6.543 19.812 8.156 1 98.19 100 PHE A CA 1
ATOM 820 C C . PHE A 1 100 ? 7.461 20.828 7.5 1 98.19 100 PHE A C 1
ATOM 822 O O . PHE A 1 100 ? 7.016 21.906 7.086 1 98.19 100 PHE A O 1
ATOM 829 N N . LYS A 1 101 ? 8.703 20.469 7.395 1 97.88 101 LYS A N 1
ATOM 830 C CA . LYS A 1 101 ? 9.695 21.375 6.82 1 97.88 101 LYS A CA 1
ATOM 831 C C . LYS A 1 101 ? 9.383 21.688 5.359 1 97.88 101 LYS A C 1
ATOM 833 O O . LYS A 1 101 ? 9.492 22.828 4.922 1 97.88 101 LYS A O 1
ATOM 838 N N . VAL A 1 102 ? 8.953 20.734 4.656 1 97.38 102 VAL A N 1
ATOM 839 C CA . VAL A 1 102 ? 8.641 20.891 3.24 1 97.38 102 VAL A CA 1
ATOM 840 C C . VAL A 1 102 ? 7.383 21.75 3.082 1 97.38 102 VAL A C 1
ATOM 842 O O . VAL A 1 102 ? 7.266 22.531 2.133 1 97.38 102 VAL A O 1
ATOM 845 N N . MET A 1 103 ? 6.453 21.578 3.982 1 97.62 103 MET A N 1
ATOM 846 C CA . MET A 1 103 ? 5.207 22.344 3.947 1 97.62 103 MET A CA 1
ATOM 847 C C . MET A 1 103 ? 5.461 23.812 4.246 1 97.62 103 MET A C 1
ATOM 849 O O . MET A 1 103 ? 4.762 24.688 3.727 1 97.62 103 MET A O 1
ATOM 853 N N . ASP A 1 104 ? 6.496 24.047 5.098 1 98.56 104 ASP A N 1
ATOM 854 C CA . ASP A 1 104 ? 6.848 25.406 5.48 1 98.56 104 ASP A CA 1
ATOM 855 C C . ASP A 1 104 ? 7.656 26.094 4.383 1 98.56 104 ASP A C 1
ATOM 857 O O . ASP A 1 104 ? 8.867 26.297 4.527 1 98.56 104 ASP A O 1
ATOM 861 N N . PHE A 1 105 ? 7.012 26.625 3.393 1 97.69 105 PHE A N 1
ATOM 862 C CA . PHE A 1 105 ? 7.605 27.125 2.164 1 97.69 105 PHE A CA 1
ATOM 863 C C . PHE A 1 105 ? 8.492 28.328 2.451 1 97.69 105 PHE A C 1
ATOM 865 O O . PHE A 1 105 ? 9.547 28.5 1.833 1 97.69 105 PHE A O 1
ATOM 872 N N . ASN A 1 106 ? 8.055 29.141 3.371 1 98.12 106 ASN A N 1
ATOM 873 C CA . ASN A 1 106 ? 8.812 30.359 3.584 1 98.12 106 ASN A CA 1
ATOM 874 C C . ASN A 1 106 ? 9.805 30.219 4.73 1 98.12 106 ASN A C 1
ATOM 876 O O . ASN A 1 106 ? 10.43 31.203 5.145 1 98.12 106 ASN A O 1
ATOM 880 N N . ASP A 1 107 ? 9.883 29.047 5.367 1 97.94 107 ASP A N 1
ATOM 881 C CA . ASP A 1 107 ? 10.883 28.656 6.359 1 97.94 107 ASP A CA 1
ATOM 882 C C . ASP A 1 107 ? 10.82 29.562 7.582 1 97.94 107 ASP A C 1
ATOM 884 O O . ASP A 1 107 ? 11.859 29.984 8.109 1 97.94 107 ASP A O 1
ATOM 888 N N . ASP A 1 108 ? 9.633 30 8.031 1 98.38 108 ASP A N 1
ATOM 889 C CA . ASP A 1 108 ? 9.516 30.875 9.195 1 98.38 108 ASP A CA 1
ATOM 890 C C . ASP A 1 108 ? 9.188 30.078 10.453 1 98.38 108 ASP A C 1
ATOM 892 O O . ASP A 1 108 ? 8.922 30.656 11.508 1 98.38 108 ASP A O 1
ATOM 896 N N . GLY A 1 109 ? 9.078 28.797 10.32 1 98.19 109 GLY A N 1
ATOM 897 C CA . GLY A 1 109 ? 8.883 27.922 11.469 1 98.19 109 GLY A CA 1
ATOM 898 C C . GLY A 1 109 ? 7.43 27.578 11.719 1 98.19 109 GLY A C 1
ATOM 899 O O . GLY A 1 109 ? 7.117 26.828 12.648 1 98.19 109 GLY A O 1
ATOM 900 N N . PHE A 1 110 ? 6.52 28.078 10.906 1 98.62 110 PHE A N 1
ATOM 901 C CA . PHE A 1 110 ? 5.09 27.797 11 1 98.62 110 PHE A CA 1
ATOM 902 C C . PHE A 1 110 ? 4.527 27.406 9.641 1 98.62 110 PHE A C 1
ATOM 904 O O . PHE A 1 110 ? 5.105 27.75 8.602 1 98.62 110 PHE A O 1
ATOM 911 N N . VAL A 1 111 ? 3.465 26.641 9.633 1 98.62 111 VAL A N 1
ATOM 912 C CA . VAL A 1 111 ? 2.74 26.312 8.406 1 98.62 111 VAL A CA 1
ATOM 913 C C . VAL A 1 111 ? 1.426 27.094 8.367 1 98.62 111 VAL A C 1
ATOM 915 O O . VAL A 1 111 ? 0.538 26.859 9.195 1 98.62 111 VAL A O 1
ATOM 918 N N . SER A 1 112 ? 1.387 28 7.426 1 97.75 112 SER A N 1
ATOM 919 C CA . SER A 1 112 ? 0.156 28.766 7.246 1 97.75 112 SER A CA 1
ATOM 920 C C . SER A 1 112 ? -0.923 27.922 6.574 1 97.75 112 SER A C 1
ATOM 922 O O . SER A 1 112 ? -0.641 26.844 6.055 1 97.75 112 SER A O 1
ATOM 924 N N . ARG A 1 113 ? -2.121 28.438 6.59 1 95.88 113 ARG A N 1
ATOM 925 C CA . ARG A 1 113 ? -3.229 27.766 5.922 1 95.88 113 ARG A CA 1
ATOM 926 C C . ARG A 1 113 ? -2.945 27.594 4.434 1 95.88 113 ARG A C 1
ATOM 928 O O . ARG A 1 113 ? -3.229 26.531 3.863 1 95.88 113 ARG A O 1
ATOM 935 N N . GLU A 1 114 ? -2.453 28.594 3.811 1 95.5 114 GLU A N 1
ATOM 936 C CA . GLU A 1 114 ? -2.135 28.531 2.387 1 95.5 114 GLU A CA 1
ATOM 937 C C . GLU A 1 114 ? -1.057 27.5 2.102 1 95.5 114 GLU A C 1
ATOM 939 O O . GLU A 1 114 ? -1.16 26.734 1.138 1 95.5 114 GLU A O 1
ATOM 944 N N . GLU A 1 115 ? -0.039 27.5 2.883 1 97.69 115 GLU A N 1
ATOM 945 C CA . GLU A 1 115 ? 1.035 26.531 2.711 1 97.69 115 GLU A CA 1
ATOM 946 C C . GLU A 1 115 ? 0.517 25.109 2.871 1 97.69 115 GLU A C 1
ATOM 948 O O . GLU A 1 115 ? 0.841 24.219 2.068 1 97.69 115 GLU A O 1
ATOM 953 N N . PHE A 1 116 ? -0.255 24.922 3.918 1 97.19 116 PHE A N 1
ATOM 954 C CA . PHE A 1 116 ? -0.849 23.625 4.195 1 97.19 116 PHE A CA 1
ATOM 955 C C . PHE A 1 116 ? -1.69 23.156 3.016 1 97.19 116 PHE A C 1
ATOM 957 O O . PHE A 1 116 ? -1.48 22.047 2.496 1 97.19 116 PHE A O 1
ATOM 964 N N . ASN A 1 117 ? -2.578 23.938 2.584 1 93.81 117 ASN A N 1
ATOM 965 C CA . ASN A 1 117 ? -3.486 23.594 1.496 1 93.81 117 ASN A CA 1
ATOM 966 C C . ASN A 1 117 ? -2.732 23.359 0.192 1 93.81 117 ASN A C 1
ATOM 968 O O . ASN A 1 117 ? -3.037 22.406 -0.537 1 93.81 117 ASN A O 1
ATOM 972 N N . THR A 1 118 ? -1.797 24.203 -0.074 1 94.62 118 THR A N 1
ATOM 973 C CA . THR A 1 118 ? -1.025 24.078 -1.306 1 94.62 118 THR A CA 1
ATOM 974 C C . THR A 1 118 ? -0.263 22.75 -1.336 1 94.62 118 THR A C 1
ATOM 976 O O . THR A 1 118 ? -0.297 22.031 -2.338 1 94.62 118 THR A O 1
ATOM 979 N N . TYR A 1 119 ? 0.381 22.438 -0.259 1 96.44 119 TYR A N 1
ATOM 980 C CA . TYR A 1 119 ? 1.178 21.219 -0.196 1 96.44 119 TYR A CA 1
ATOM 981 C C . TYR A 1 119 ? 0.305 19.984 -0.407 1 96.44 119 TYR A C 1
ATOM 983 O O . TYR A 1 119 ? 0.618 19.141 -1.239 1 96.44 119 TYR A O 1
ATOM 991 N N . TRP A 1 120 ? -0.743 19.859 0.3 1 94.06 120 TRP A N 1
ATOM 992 C CA . TRP A 1 120 ? -1.561 18.656 0.266 1 94.06 120 TRP A CA 1
ATOM 993 C C . TRP A 1 120 ? -2.354 18.578 -1.033 1 94.06 120 TRP A C 1
ATOM 995 O O . TRP A 1 120 ? -2.594 17.484 -1.552 1 94.06 120 TRP A O 1
ATOM 1005 N N . GLU A 1 121 ? -2.744 19.688 -1.565 1 91.31 121 GLU A N 1
ATOM 1006 C CA . GLU A 1 121 ? -3.385 19.672 -2.877 1 91.31 121 GLU A CA 1
ATOM 1007 C C . GLU A 1 121 ? -2.424 19.188 -3.957 1 91.31 121 GLU A C 1
ATOM 1009 O O . GLU A 1 121 ? -2.795 18.375 -4.801 1 91.31 121 GLU A O 1
ATOM 1014 N N . GLN A 1 122 ? -1.242 19.734 -3.932 1 93.25 122 GLN A N 1
ATOM 1015 C CA . GLN A 1 122 ? -0.238 19.328 -4.906 1 93.25 122 GLN A CA 1
ATOM 1016 C C . GLN A 1 122 ? 0.098 17.844 -4.754 1 93.25 122 GLN A C 1
ATOM 1018 O O . GLN A 1 122 ? 0.269 17.141 -5.746 1 93.25 122 GLN A O 1
ATOM 1023 N N . MET A 1 123 ? 0.244 17.422 -3.547 1 94 123 MET A N 1
ATOM 1024 C CA . MET A 1 123 ? 0.504 16.016 -3.268 1 94 123 MET A CA 1
ATOM 1025 C C . MET A 1 123 ? -0.602 15.133 -3.84 1 94 123 MET A C 1
ATOM 1027 O O . MET A 1 123 ? -0.325 14.156 -4.543 1 94 123 MET A O 1
ATOM 1031 N N . LYS A 1 124 ? -1.805 15.422 -3.527 1 89.38 124 LYS A N 1
ATOM 1032 C CA . LYS A 1 124 ? -2.953 14.664 -4.023 1 89.38 124 LYS A CA 1
ATOM 1033 C C . LYS A 1 124 ? -2.971 14.633 -5.547 1 89.38 124 LYS A C 1
ATOM 1035 O O . LYS A 1 12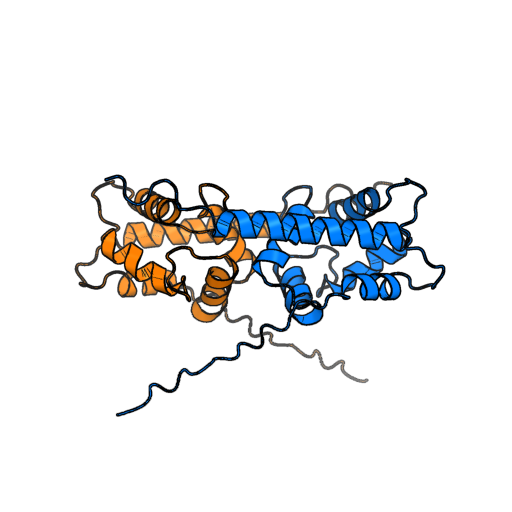4 ? -3.139 13.57 -6.148 1 89.38 124 LYS A O 1
ATOM 1040 N N . ILE A 1 125 ? -2.791 15.789 -6.141 1 91.06 125 ILE A N 1
ATOM 1041 C CA . ILE A 1 125 ? -2.809 15.891 -7.598 1 91.06 125 ILE A CA 1
ATOM 1042 C C . ILE A 1 125 ? -1.704 15.016 -8.188 1 91.06 125 ILE A C 1
ATOM 1044 O O . ILE A 1 125 ? -1.94 14.258 -9.125 1 91.06 125 ILE A O 1
ATOM 1048 N N . SER A 1 126 ? -0.508 15.148 -7.641 1 94.19 126 SER A N 1
ATOM 1049 C CA . SER A 1 126 ? 0.635 14.391 -8.141 1 94.19 126 SER A CA 1
ATOM 1050 C C . SER A 1 126 ? 0.384 12.891 -8.055 1 94.19 126 SER A C 1
ATOM 1052 O O . SER A 1 126 ? 0.623 12.164 -9.023 1 94.19 126 SER A O 1
ATOM 1054 N N . VAL A 1 127 ? -0.153 12.445 -6.98 1 94.06 127 VAL A N 1
ATOM 1055 C CA . VAL A 1 127 ? -0.386 11.016 -6.762 1 94.06 127 VAL A CA 1
ATOM 1056 C C . VAL A 1 127 ? -1.494 10.523 -7.691 1 94.06 127 VAL A C 1
ATOM 1058 O O . VAL A 1 127 ? -1.371 9.461 -8.305 1 94.06 127 VAL A O 1
ATOM 1061 N N . TYR A 1 128 ? -2.568 11.312 -7.867 1 90.56 128 TYR A N 1
ATOM 1062 C CA . TYR A 1 128 ? -3.645 10.938 -8.781 1 90.56 128 TYR A CA 1
ATOM 1063 C C . TYR A 1 128 ? -3.135 10.852 -10.219 1 90.56 128 TYR A C 1
ATOM 1065 O O . TYR A 1 128 ? -3.484 9.922 -10.945 1 90.56 128 TYR A O 1
ATOM 1073 N N . ARG A 1 129 ? -2.346 11.828 -10.594 1 90.75 129 ARG A N 1
ATOM 1074 C CA . ARG A 1 129 ? -1.798 11.828 -11.945 1 90.75 129 ARG A CA 1
ATOM 1075 C C . ARG A 1 129 ? -0.933 10.594 -12.188 1 90.75 129 ARG A C 1
ATOM 1077 O O . ARG A 1 129 ? -1.019 9.969 -13.242 1 90.75 129 ARG A O 1
ATOM 1084 N N . GLN A 1 130 ? -0.111 10.336 -11.234 1 90.38 130 GLN A N 1
ATOM 1085 C CA . GLN A 1 130 ? 0.768 9.172 -11.352 1 90.38 130 GLN A CA 1
ATOM 1086 C C . GLN A 1 130 ? -0.037 7.891 -11.508 1 90.38 130 GLN A C 1
ATOM 1088 O O . GLN A 1 130 ? 0.252 7.074 -12.391 1 90.38 130 GLN A O 1
ATOM 1093 N N . LEU A 1 131 ? -1.06 7.668 -10.742 1 90.38 131 LEU A N 1
ATOM 1094 C CA . LEU A 1 131 ? -1.864 6.449 -10.781 1 90.38 131 LEU A CA 1
ATOM 1095 C C . LEU A 1 131 ? -2.719 6.402 -12.047 1 90.38 131 LEU A C 1
ATOM 1097 O O . LEU A 1 131 ? -2.93 5.332 -12.617 1 90.38 131 LEU A O 1
ATOM 1101 N N . HIS A 1 132 ? -3.211 7.512 -12.477 1 84.25 132 HIS A N 1
ATOM 1102 C CA . HIS A 1 132 ? -4.016 7.566 -13.695 1 84.25 132 HIS A CA 1
ATOM 1103 C C . HIS A 1 132 ? -3.172 7.25 -14.93 1 84.25 132 HIS A C 1
ATOM 1105 O O . HIS A 1 132 ? -3.635 6.559 -15.836 1 84.25 132 HIS A O 1
ATOM 1111 N N . ARG A 1 133 ? -2.023 7.75 -15 1 78.25 133 ARG A N 1
ATOM 1112 C CA . ARG A 1 133 ? -1.128 7.504 -16.125 1 78.25 133 ARG A CA 1
ATOM 1113 C C . ARG A 1 133 ? -0.85 6.012 -16.281 1 78.25 133 ARG A C 1
ATOM 1115 O O . ARG A 1 133 ? -0.872 5.488 -17.406 1 78.25 133 ARG A O 1
ATOM 1122 N N . THR A 1 134 ? -0.704 5.387 -15.273 1 76.06 134 THR A N 1
ATOM 1123 C CA . THR A 1 134 ? -0.364 3.969 -15.305 1 76.06 134 THR A CA 1
ATOM 1124 C C . THR A 1 134 ? -1.579 3.131 -15.688 1 76.06 134 THR A C 1
ATOM 1126 O O . THR A 1 134 ? -1.441 2.076 -16.312 1 76.06 134 THR A O 1
ATOM 1129 N N . ARG A 1 135 ? -2.734 3.625 -15.445 1 74.5 135 ARG A N 1
ATOM 1130 C CA . ARG A 1 135 ? -3.953 2.887 -15.758 1 74.5 135 ARG A CA 1
ATOM 1131 C C . ARG A 1 135 ? -4.348 3.064 -17.219 1 74.5 135 ARG A C 1
ATOM 1133 O O . ARG A 1 135 ? -4.98 2.186 -17.812 1 74.5 135 ARG A O 1
ATOM 1140 N N . ARG A 1 136 ? -3.996 4.141 -17.828 1 67.31 136 ARG A N 1
ATOM 1141 C CA . ARG A 1 136 ? -4.367 4.422 -19.219 1 67.31 136 ARG A CA 1
ATOM 1142 C C . ARG A 1 136 ? -3.32 3.877 -20.172 1 67.3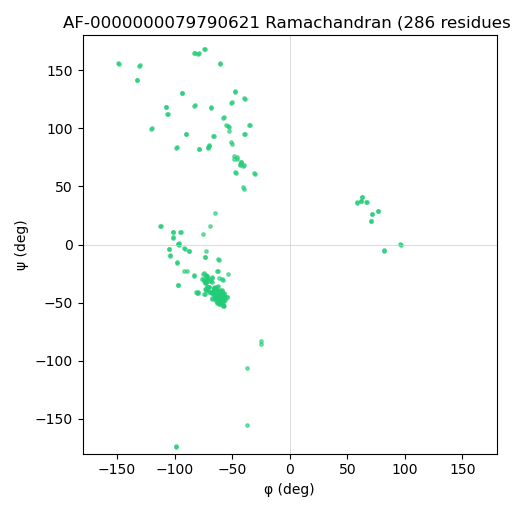1 136 ARG A C 1
ATOM 1144 O O . ARG A 1 136 ? -3.609 3.662 -21.359 1 67.31 136 ARG A O 1
ATOM 1151 N N . SER A 1 137 ? -2.107 3.707 -19.641 1 61.03 137 SER A N 1
ATOM 1152 C CA . SER A 1 137 ? -1.05 3.295 -20.562 1 61.03 137 SER A CA 1
ATOM 1153 C C . SER A 1 137 ? -1.275 1.872 -21.062 1 61.03 137 SER A C 1
ATOM 1155 O O . SER A 1 137 ? -1.576 0.972 -20.266 1 61.03 137 SER A O 1
ATOM 1157 N N . PRO A 1 138 ? -1.461 1.812 -22.375 1 54.25 138 PRO A N 1
ATOM 1158 C CA . PRO A 1 138 ? -1.532 0.46 -22.922 1 54.25 138 PRO A CA 1
ATOM 1159 C C . PRO A 1 138 ? -0.379 -0.43 -22.469 1 54.25 138 PRO A C 1
ATOM 1161 O O . PRO A 1 138 ? 0.718 0.065 -22.203 1 54.25 138 PRO A O 1
ATOM 1164 N N . ASP A 1 139 ? -0.605 -1.601 -21.828 1 53.75 139 ASP A N 1
ATOM 1165 C CA . ASP A 1 139 ? 0.442 -2.57 -21.516 1 53.75 139 ASP A CA 1
ATOM 1166 C C . ASP A 1 139 ? 1.433 -2.691 -22.672 1 53.75 139 ASP A C 1
ATOM 1168 O O . ASP A 1 139 ? 1.03 -2.828 -23.828 1 53.75 139 ASP A O 1
ATOM 1172 N N . GLN A 1 140 ? 2.529 -2.045 -22.75 1 46.09 140 GLN A N 1
ATOM 1173 C CA . GLN A 1 140 ? 3.457 -2.238 -23.859 1 46.09 140 GLN A CA 1
ATOM 1174 C C . GLN A 1 140 ? 3.287 -3.619 -24.484 1 46.09 140 GLN A C 1
ATOM 1176 O O . GLN A 1 140 ? 3.205 -3.748 -25.703 1 46.09 140 GLN A O 1
ATOM 1181 N N . ASP A 1 141 ? 3.998 -4.77 -23.812 1 40.78 141 ASP A N 1
ATOM 1182 C CA . ASP A 1 141 ? 4.305 -6.039 -24.469 1 40.78 141 ASP A CA 1
ATOM 1183 C C . ASP A 1 141 ? 3.053 -6.898 -24.609 1 40.78 141 ASP A C 1
ATOM 1185 O O . ASP A 1 141 ? 3.145 -8.117 -24.766 1 40.78 141 ASP A O 1
ATOM 1189 N N . GLU A 1 142 ? 1.886 -6.613 -24.391 1 40.66 142 GLU A N 1
ATOM 1190 C CA . GLU A 1 142 ? 0.925 -7.652 -24.766 1 40.66 142 GLU A CA 1
ATOM 1191 C C . GLU A 1 142 ? 1.34 -8.359 -26.047 1 40.66 142 GLU A C 1
ATOM 1193 O O . GLU A 1 142 ? 1.406 -9.586 -26.094 1 40.66 142 GLU A O 1
ATOM 1198 N N . VAL A 1 143 ? 0.561 -8.016 -27.234 1 38.38 143 VAL A N 1
ATOM 1199 C CA . VAL A 1 143 ? 0.273 -8.852 -28.391 1 38.38 143 VAL A CA 1
ATOM 1200 C C . VAL A 1 143 ? 1.534 -9.016 -29.234 1 38.38 143 VAL A C 1
ATOM 1202 O O . VAL A 1 143 ? 1.46 -9.406 -30.406 1 38.38 143 VAL A O 1
ATOM 1205 N N . GLN A 1 144 ? 2.766 -8.422 -29.094 1 32.66 144 GLN A N 1
ATOM 1206 C CA . GLN A 1 144 ? 3.453 -8.719 -30.359 1 32.66 144 GLN A CA 1
ATOM 1207 C C . GLN A 1 144 ? 3.609 -10.227 -30.547 1 32.66 144 GLN A C 1
ATOM 1209 O O . GLN A 1 144 ? 3.998 -10.68 -31.625 1 32.66 144 GLN A O 1
ATOM 1214 N N . ASN A 1 145 ? 3.729 -11.25 -29.625 1 28.25 145 ASN A N 1
ATOM 1215 C CA . ASN A 1 145 ? 3.883 -12.438 -30.469 1 28.25 145 ASN A CA 1
ATOM 1216 C C . ASN A 1 145 ? 2.545 -12.898 -31.031 1 28.25 145 ASN A C 1
ATOM 1218 O O . ASN A 1 145 ? 1.512 -12.781 -30.375 1 28.25 145 ASN A O 1
ATOM 1222 N N . MET B 1 1 ? -12.633 -0.255 45.5 1 30.53 1 MET B N 1
ATOM 1223 C CA . MET B 1 1 ? -11.617 -1.001 44.75 1 30.53 1 MET B CA 1
ATOM 1224 C C . MET B 1 1 ? -12.109 -1.359 43.344 1 30.53 1 MET B C 1
ATOM 1226 O O . MET B 1 1 ? -12.891 -2.297 43.188 1 30.53 1 MET B O 1
ATOM 1230 N N . LEU B 1 2 ? -12.422 -0.359 42.5 1 34.69 2 LEU B N 1
ATOM 1231 C CA . LEU B 1 2 ? -12.992 -0.486 41.156 1 34.69 2 LEU B CA 1
ATOM 1232 C C . LEU B 1 2 ? -12.008 -1.161 40.188 1 34.69 2 LEU B C 1
ATOM 1234 O O . LEU B 1 2 ? -10.883 -0.694 40.031 1 34.69 2 LEU B O 1
ATOM 1238 N N . ALA B 1 3 ? -12.133 -2.5 40.062 1 40.94 3 ALA B N 1
ATOM 1239 C CA . ALA B 1 3 ? -11.273 -3.291 39.188 1 40.94 3 ALA B CA 1
ATOM 1240 C C . ALA B 1 3 ? -11.352 -2.801 37.75 1 40.94 3 ALA B C 1
ATOM 1242 O O . ALA B 1 3 ? -12.445 -2.619 37.219 1 40.94 3 ALA B O 1
ATOM 1243 N N . PRO B 1 4 ? -10.273 -2.135 37.188 1 40.41 4 PRO B N 1
ATOM 1244 C CA . PRO B 1 4 ? -10.297 -1.747 35.75 1 40.41 4 PRO B CA 1
ATOM 1245 C C . PRO B 1 4 ? -10.609 -2.92 34.844 1 40.41 4 PRO B C 1
ATOM 1247 O O . PRO B 1 4 ? -9.992 -3.98 34.938 1 40.41 4 PRO B O 1
ATOM 1250 N N . CYS B 1 5 ? -11.836 -3.049 34.375 1 37.69 5 CYS B N 1
ATOM 1251 C CA . CYS B 1 5 ? -12.18 -4.043 33.344 1 37.69 5 CYS B CA 1
ATOM 1252 C C . CYS B 1 5 ? -11.234 -3.951 32.156 1 37.69 5 CYS B C 1
ATOM 1254 O O . CYS B 1 5 ? -11.188 -2.926 31.484 1 37.69 5 CYS B O 1
ATOM 1256 N N . ILE B 1 6 ? -10.148 -4.609 32.156 1 34.47 6 ILE B N 1
ATOM 1257 C CA . ILE B 1 6 ? -9.258 -4.824 31.016 1 34.47 6 ILE B CA 1
ATOM 1258 C C . ILE B 1 6 ? -10.078 -5.273 29.812 1 34.47 6 ILE B C 1
ATOM 1260 O O . ILE B 1 6 ? -10.656 -6.359 29.812 1 34.47 6 ILE B O 1
ATOM 1264 N N . ILE B 1 7 ? -10.781 -4.457 29.219 1 32.5 7 ILE B N 1
ATOM 1265 C CA . ILE B 1 7 ? -11.438 -4.789 27.969 1 32.5 7 ILE B CA 1
ATOM 1266 C C . ILE B 1 7 ? -10.43 -5.449 27.016 1 32.5 7 ILE B C 1
ATOM 1268 O O . ILE B 1 7 ? -9.484 -4.801 26.562 1 32.5 7 ILE B O 1
ATOM 1272 N N . LEU B 1 8 ? -10.117 -6.707 27.25 1 33.41 8 LEU B N 1
ATOM 1273 C CA . LEU B 1 8 ? -9.422 -7.535 26.266 1 33.41 8 LEU B CA 1
ATOM 1274 C C . LEU B 1 8 ? -10.062 -7.41 24.891 1 33.41 8 LEU B C 1
ATOM 1276 O O . LEU B 1 8 ? -11.164 -7.918 24.672 1 33.41 8 LEU B O 1
ATOM 1280 N N . LEU B 1 9 ? -10.039 -6.277 24.359 1 33 9 LEU B N 1
ATOM 1281 C CA . LEU B 1 9 ? -10.391 -6.305 22.953 1 33 9 LEU B CA 1
ATOM 1282 C C . LEU B 1 9 ? -9.727 -7.48 22.25 1 33 9 LEU B C 1
ATOM 1284 O O . LEU B 1 9 ? -8.5 -7.5 22.078 1 33 9 LEU B O 1
ATOM 1288 N N . LEU B 1 10 ? -10.172 -8.648 22.531 1 32.94 10 LEU B N 1
ATOM 1289 C CA . LEU B 1 10 ? -9.867 -9.789 21.672 1 32.94 10 LEU B CA 1
ATOM 1290 C C . LEU B 1 10 ? -9.945 -9.398 20.203 1 32.94 10 LEU B C 1
ATOM 1292 O O . LEU B 1 10 ? -11.031 -9.266 19.641 1 32.94 10 LEU B O 1
ATOM 1296 N N . VAL B 1 11 ? -9.32 -8.328 19.828 1 37.06 11 VAL B N 1
ATOM 1297 C CA . VAL B 1 11 ? -9.133 -8.273 18.391 1 37.06 11 VAL B CA 1
ATOM 1298 C C . VAL B 1 11 ? -8.758 -9.656 17.859 1 37.06 11 VAL B C 1
ATOM 1300 O O . VAL B 1 11 ? -7.707 -10.195 18.219 1 37.06 11 VAL B O 1
ATOM 1303 N N . LEU B 1 12 ? -9.633 -10.602 17.906 1 36.69 12 LEU B N 1
ATOM 1304 C CA . LEU B 1 12 ? -9.391 -11.82 17.141 1 36.69 12 LEU B CA 1
ATOM 1305 C C . LEU B 1 12 ? -8.57 -11.531 15.891 1 36.69 12 LEU B C 1
ATOM 1307 O O . LEU B 1 12 ? -9.07 -10.898 14.953 1 36.69 12 LEU B O 1
ATOM 1311 N N . GLN B 1 13 ? -7.426 -11.039 16.078 1 43.59 13 GLN B N 1
ATOM 1312 C CA . GLN B 1 13 ? -6.527 -11.039 14.922 1 43.59 13 GLN B CA 1
ATOM 1313 C C . GLN B 1 13 ? -6.582 -12.367 14.18 1 43.59 13 GLN B C 1
ATOM 1315 O O . GLN B 1 13 ? -6.238 -13.414 14.734 1 43.59 13 GLN B O 1
ATOM 1320 N N . ALA B 1 14 ? -7.645 -12.711 13.516 1 49.84 14 ALA B N 1
ATOM 1321 C CA . ALA B 1 14 ? -7.613 -13.922 12.711 1 49.84 14 ALA B CA 1
ATOM 1322 C C . ALA B 1 14 ? -6.23 -14.148 12.102 1 49.84 14 ALA B C 1
ATOM 1324 O O . ALA B 1 14 ? -5.625 -13.219 11.562 1 49.84 14 ALA B O 1
ATOM 1325 N N . GLN B 1 15 ? -5.523 -15.062 12.703 1 56.84 15 GLN B N 1
ATOM 1326 C CA . GLN B 1 15 ? -4.215 -15.477 12.211 1 56.84 15 GLN B CA 1
ATOM 1327 C C . GLN B 1 15 ? -4.258 -15.75 10.711 1 56.84 15 GLN B C 1
ATOM 1329 O O . GLN B 1 15 ? -5.277 -16.188 10.18 1 56.84 15 GLN B O 1
ATOM 1334 N N . ALA B 1 16 ? -3.32 -15.18 10.039 1 64.31 16 ALA B N 1
ATOM 1335 C CA . ALA B 1 16 ? -3.17 -15.523 8.625 1 64.31 16 ALA B CA 1
ATOM 1336 C C . ALA B 1 16 ? -3.408 -17.016 8.398 1 64.31 16 ALA B C 1
ATOM 1338 O O . ALA B 1 16 ? -3.016 -17.844 9.219 1 64.31 16 ALA B O 1
ATOM 1339 N N . ASN B 1 17 ? -4.293 -17.328 7.539 1 69.06 17 ASN B N 1
ATOM 1340 C CA . ASN B 1 17 ? -4.516 -18.703 7.145 1 69.06 17 ASN B CA 1
ATOM 1341 C C . ASN B 1 17 ? -3.225 -19.375 6.68 1 69.06 17 ASN B C 1
ATOM 1343 O O . ASN B 1 17 ? -2.719 -19.062 5.598 1 69.06 17 ASN B O 1
ATOM 1347 N N . PRO B 1 18 ? -2.619 -20.219 7.574 1 67.31 18 PRO B N 1
ATOM 1348 C CA . PRO B 1 18 ? -1.304 -20.781 7.242 1 67.31 18 PRO B CA 1
ATOM 1349 C C . PRO B 1 18 ? -1.329 -21.641 5.988 1 67.31 18 PRO B C 1
ATOM 1351 O O . PRO B 1 18 ? -0.289 -21.859 5.363 1 67.31 18 PRO B O 1
ATOM 1354 N N . ASN B 1 19 ? -2.477 -21.938 5.609 1 74.62 19 ASN B N 1
ATOM 1355 C CA . ASN B 1 19 ? -2.521 -22.859 4.477 1 74.62 19 ASN B CA 1
ATOM 1356 C C . ASN B 1 19 ? -3.053 -22.172 3.219 1 74.62 19 ASN B C 1
ATOM 1358 O O . ASN B 1 19 ? -3.379 -22.828 2.234 1 74.62 19 ASN B O 1
ATOM 1362 N N . TYR B 1 20 ? -3.076 -20.922 3.244 1 79.5 20 TYR B N 1
ATOM 1363 C CA . TYR B 1 20 ? -3.721 -20.219 2.143 1 79.5 20 TYR B CA 1
ATOM 1364 C C . TYR B 1 20 ? -3.051 -20.547 0.814 1 79.5 20 TYR B C 1
ATOM 1366 O O . TYR B 1 20 ? -3.719 -20.922 -0.15 1 79.5 20 TYR B O 1
ATOM 1374 N N . PHE B 1 21 ? -1.797 -20.484 0.842 1 78.88 21 PHE B N 1
ATOM 1375 C CA . PHE B 1 21 ? -1.109 -20.656 -0.431 1 78.88 21 PHE B CA 1
ATOM 1376 C C . PHE B 1 21 ? -1.112 -22.125 -0.844 1 78.88 21 PHE B C 1
ATOM 1378 O O . PHE B 1 21 ? -1.164 -22.453 -2.035 1 78.88 21 PHE B O 1
ATOM 1385 N N . GLN B 1 22 ? -1.129 -22.984 0.128 1 78.06 22 GLN B N 1
ATOM 1386 C CA . GLN B 1 22 ? -1.253 -24.406 -0.201 1 78.06 22 GLN B CA 1
ATOM 1387 C C . GLN B 1 22 ? -2.6 -24.703 -0.852 1 78.06 22 GLN B C 1
ATOM 1389 O O . GLN B 1 22 ? -2.676 -25.469 -1.813 1 78.06 22 GLN B O 1
ATOM 1394 N N . GLN B 1 23 ? -3.566 -24.078 -0.344 1 87.31 23 GLN B N 1
ATOM 1395 C CA . GLN B 1 23 ? -4.906 -24.25 -0.898 1 87.31 23 GLN B CA 1
ATOM 1396 C C . GLN B 1 23 ? -5.027 -23.562 -2.258 1 87.31 23 GLN B C 1
ATOM 1398 O O . GLN B 1 23 ? -5.777 -24.031 -3.121 1 87.31 23 GLN B O 1
ATOM 1403 N N . ARG B 1 24 ? -4.25 -22.578 -2.406 1 91.94 24 ARG B N 1
ATOM 1404 C CA . ARG B 1 24 ? -4.312 -21.797 -3.643 1 91.94 24 ARG B CA 1
ATOM 1405 C C . ARG B 1 24 ? -3.738 -22.594 -4.812 1 91.94 24 ARG B C 1
ATOM 1407 O O . ARG B 1 24 ? -4.188 -22.438 -5.949 1 91.94 24 ARG B O 1
ATOM 1414 N N . PHE B 1 25 ? -2.746 -23.484 -4.531 1 95.06 25 PHE B N 1
ATOM 1415 C CA . PHE B 1 25 ? -2.199 -24.328 -5.59 1 95.06 25 PHE B CA 1
ATOM 1416 C C . PHE B 1 25 ? -3.293 -25.172 -6.223 1 95.06 25 PHE B C 1
ATOM 1418 O O . PHE B 1 25 ? -3.438 -25.188 -7.449 1 95.06 25 PHE B O 1
ATOM 1425 N N . ALA B 1 26 ? -4.066 -25.828 -5.371 1 92.56 26 ALA B N 1
ATOM 1426 C CA . ALA B 1 26 ? -5.113 -26.719 -5.852 1 92.56 26 ALA B CA 1
ATOM 1427 C C . ALA B 1 26 ? -6.16 -25.953 -6.656 1 92.56 26 ALA B C 1
ATOM 1429 O O . ALA B 1 26 ? -6.684 -26.469 -7.652 1 92.56 26 ALA B O 1
ATOM 1430 N N . GLN B 1 27 ? -6.438 -24.75 -6.25 1 93.44 27 GLN B N 1
ATOM 1431 C CA . GLN B 1 27 ? -7.422 -23.938 -6.945 1 93.44 27 GLN B CA 1
ATOM 1432 C C . GLN B 1 27 ? -6.883 -23.438 -8.289 1 93.44 27 GLN B C 1
ATOM 1434 O O . GLN B 1 27 ? -7.648 -23.219 -9.227 1 93.44 27 GLN B O 1
ATOM 1439 N N . THR B 1 28 ? -5.613 -23.312 -8.352 1 96.69 28 THR B N 1
ATOM 1440 C CA . THR B 1 28 ? -4.965 -22.828 -9.57 1 96.69 28 THR B CA 1
ATOM 1441 C C . THR B 1 28 ? -4.809 -23.969 -10.586 1 96.69 28 THR B C 1
ATOM 1443 O O . THR B 1 28 ? -4.98 -23.75 -11.789 1 96.69 28 THR B O 1
ATOM 1446 N N . ASP B 1 29 ? -4.445 -25.141 -10.07 1 97.38 29 ASP B N 1
ATOM 1447 C CA . ASP B 1 29 ? -4.316 -26.344 -10.906 1 97.38 29 ASP B CA 1
ATOM 1448 C C . ASP B 1 29 ? -5.688 -26.844 -11.352 1 97.38 29 ASP B C 1
ATOM 1450 O O . ASP B 1 29 ? -6.172 -27.859 -10.836 1 97.38 29 ASP B O 1
ATOM 1454 N N . ARG B 1 30 ? -6.223 -26.328 -12.328 1 95.81 30 ARG B N 1
ATOM 1455 C CA . ARG B 1 30 ? -7.609 -26.547 -12.727 1 95.81 30 ARG B CA 1
ATOM 1456 C C . ARG B 1 30 ? -7.809 -27.938 -13.312 1 95.81 30 ARG B C 1
ATOM 1458 O O . ARG B 1 30 ? -8.852 -28.562 -13.102 1 95.81 30 ARG B O 1
ATOM 1465 N N . ASN B 1 31 ? -6.859 -28.453 -14.086 1 97.5 31 ASN B N 1
ATOM 1466 C CA . ASN B 1 31 ? -7.02 -29.766 -14.688 1 97.5 31 ASN B CA 1
ATOM 1467 C C . ASN B 1 31 ? -6.527 -30.875 -13.758 1 97.5 31 ASN B C 1
ATOM 1469 O O . ASN B 1 31 ? -6.551 -32.062 -14.125 1 97.5 31 ASN B O 1
ATOM 1473 N N . ARG B 1 32 ? -5.922 -30.547 -12.609 1 96.31 32 ARG B N 1
ATOM 1474 C CA . ARG B 1 32 ? -5.559 -31.453 -11.516 1 96.31 32 ARG B CA 1
ATOM 1475 C C . ARG B 1 32 ? -4.469 -32.438 -11.953 1 96.31 32 ARG B C 1
ATOM 1477 O O . ARG B 1 32 ? -4.527 -33.625 -11.633 1 96.31 32 ARG B O 1
ATOM 1484 N N . ASP B 1 33 ? -3.525 -31.969 -12.781 1 97.44 33 ASP B N 1
ATOM 1485 C CA . ASP B 1 33 ? -2.398 -32.812 -13.18 1 97.44 33 ASP B CA 1
ATOM 1486 C C . ASP B 1 33 ? -1.181 -32.562 -12.297 1 97.44 33 ASP B C 1
ATOM 1488 O O . ASP B 1 33 ? -0.054 -32.875 -12.672 1 97.44 33 ASP B O 1
ATOM 1492 N N . ASN B 1 34 ? -1.372 -31.812 -11.172 1 96.12 34 ASN B N 1
ATOM 1493 C CA . ASN B 1 34 ? -0.404 -31.578 -10.102 1 96.12 34 ASN B CA 1
ATOM 1494 C C . ASN B 1 34 ? 0.723 -30.656 -10.57 1 96.12 34 ASN B C 1
ATOM 1496 O O . ASN B 1 34 ? 1.844 -30.734 -10.062 1 96.12 34 ASN B O 1
ATOM 1500 N N . LYS B 1 35 ? 0.48 -29.891 -11.461 1 97.94 35 LYS B N 1
ATOM 1501 C CA . LYS B 1 35 ? 1.346 -28.797 -11.898 1 97.94 35 LYS B CA 1
ATOM 1502 C C . LYS B 1 35 ? 0.525 -27.625 -12.422 1 97.94 35 LYS B C 1
ATOM 1504 O O . LYS B 1 35 ? -0.647 -27.781 -12.766 1 97.94 35 LYS B O 1
ATOM 1509 N N . ILE B 1 36 ? 1.048 -26.438 -12.398 1 98.5 36 ILE B N 1
ATOM 1510 C CA . ILE B 1 36 ? 0.371 -25.234 -12.875 1 98.5 36 ILE B CA 1
ATOM 1511 C C . ILE B 1 36 ? 1.001 -24.781 -14.188 1 98.5 36 ILE B C 1
ATOM 1513 O O . ILE B 1 36 ? 2.211 -24.547 -14.258 1 98.5 36 ILE B O 1
ATOM 1517 N N . SER B 1 37 ? 0.198 -24.766 -15.211 1 98.56 37 SER B N 1
ATOM 1518 C CA . SER B 1 37 ? 0.63 -24.172 -16.469 1 98.56 37 SER B CA 1
ATOM 1519 C C . SER B 1 37 ? 0.519 -22.641 -16.422 1 98.56 37 SER B C 1
ATOM 1521 O O . SER B 1 37 ? -0.123 -22.094 -15.516 1 98.56 37 SER B O 1
ATOM 1523 N N . LEU B 1 38 ? 1.183 -22 -17.375 1 97.81 38 LEU B N 1
ATOM 1524 C CA . LEU B 1 38 ? 1.079 -20.547 -17.453 1 97.81 38 LEU B CA 1
ATOM 1525 C C . LEU B 1 38 ? -0.374 -20.109 -17.625 1 97.81 38 LEU B C 1
ATOM 1527 O O . LEU B 1 38 ? -0.817 -19.141 -16.984 1 97.81 38 LEU B O 1
ATOM 1531 N N . LYS B 1 39 ? -1.103 -20.766 -18.484 1 97.69 39 LYS B N 1
ATOM 1532 C CA . LYS B 1 39 ? -2.508 -20.453 -18.719 1 97.69 39 LYS B CA 1
ATOM 1533 C C . LYS B 1 39 ? -3.314 -20.578 -17.422 1 97.69 39 LYS B C 1
ATOM 1535 O O . LYS B 1 39 ? -4.125 -19.703 -17.109 1 97.69 39 LYS B O 1
ATOM 1540 N N . GLU B 1 40 ? -3.092 -21.688 -16.688 1 98.25 40 GLU B N 1
ATOM 1541 C CA . GLU B 1 40 ? -3.781 -21.891 -15.422 1 98.25 40 GLU B CA 1
ATOM 1542 C C . GLU B 1 40 ? -3.432 -20.781 -14.422 1 98.25 40 GLU B C 1
ATOM 1544 O O . GLU B 1 40 ? -4.305 -20.297 -13.711 1 98.25 40 GLU B O 1
ATOM 1549 N N . TYR B 1 41 ? -2.191 -20.438 -14.406 1 97.75 41 TYR B N 1
ATOM 1550 C CA . TYR B 1 41 ? -1.735 -19.391 -13.492 1 97.75 41 TYR B CA 1
ATOM 1551 C C . TYR B 1 41 ? -2.398 -18.062 -13.812 1 97.75 41 TYR B C 1
ATOM 1553 O O . TYR B 1 41 ? -2.975 -17.422 -12.93 1 97.75 41 TYR B O 1
ATOM 1561 N N . MET B 1 42 ? -2.367 -17.688 -15.023 1 96.31 42 MET B N 1
ATOM 1562 C CA . MET B 1 42 ? -2.943 -16.406 -15.461 1 96.31 42 MET B CA 1
ATOM 1563 C C . MET B 1 42 ? -4.441 -16.359 -15.164 1 96.31 42 MET B C 1
ATOM 1565 O O . MET B 1 42 ? -4.949 -15.359 -14.664 1 96.31 42 MET B O 1
ATOM 1569 N N . ASP B 1 43 ? -5.168 -17.406 -15.422 1 95.56 43 ASP B N 1
ATOM 1570 C CA . ASP B 1 43 ? -6.602 -17.5 -15.156 1 95.56 43 ASP B CA 1
ATOM 1571 C C . ASP B 1 43 ? -6.898 -17.328 -13.672 1 95.56 43 ASP B C 1
ATOM 1573 O O . ASP B 1 43 ? -7.891 -16.703 -13.297 1 95.56 43 ASP B O 1
ATOM 1577 N N . SER B 1 44 ? -6.047 -17.922 -12.891 1 94.69 44 SER B N 1
ATOM 1578 C CA . SER B 1 44 ? -6.266 -17.891 -11.445 1 94.69 44 SER B CA 1
ATOM 1579 C C . SER B 1 44 ? -6.109 -16.469 -10.898 1 94.69 44 SER B C 1
ATOM 1581 O O . SER B 1 44 ? -6.684 -16.141 -9.859 1 94.69 44 SER B O 1
ATOM 1583 N N . LEU B 1 45 ? -5.305 -15.664 -11.555 1 94.75 45 LEU B N 1
ATOM 1584 C CA . LEU B 1 45 ? -5.023 -14.312 -11.07 1 94.75 45 LEU B CA 1
ATOM 1585 C C . LEU B 1 45 ? -6.215 -13.391 -11.297 1 94.75 45 LEU B C 1
ATOM 1587 O O . LEU B 1 45 ? -6.285 -12.305 -10.727 1 94.75 45 LEU B O 1
ATOM 1591 N N . GLN B 1 46 ? -7.191 -13.867 -12.062 1 91.31 46 GLN B N 1
ATOM 1592 C CA . GLN B 1 46 ? -8.43 -13.109 -12.242 1 91.31 46 GLN B CA 1
ATOM 1593 C C . GLN B 1 46 ? -9.164 -12.945 -10.914 1 91.31 46 GLN B C 1
ATOM 1595 O O . GLN B 1 46 ? -9.914 -11.984 -10.734 1 91.31 46 GLN B O 1
ATOM 1600 N N . PHE B 1 47 ? -8.844 -13.836 -10.062 1 90.06 47 PHE B N 1
ATOM 1601 C CA . PHE B 1 47 ? -9.422 -13.797 -8.727 1 90.06 47 PHE B CA 1
ATOM 1602 C C . PHE B 1 47 ? -9.086 -12.477 -8.031 1 90.06 47 PHE B C 1
ATOM 1604 O O . PHE B 1 47 ? -9.891 -11.953 -7.258 1 90.06 47 PHE B O 1
ATOM 1611 N N . TYR B 1 48 ? -7.977 -11.922 -8.375 1 93.5 48 TYR B N 1
ATOM 1612 C CA . TYR B 1 48 ? -7.504 -10.703 -7.734 1 93.5 48 TYR B CA 1
ATOM 1613 C C . TYR B 1 48 ? -7.855 -9.477 -8.57 1 93.5 48 TYR B C 1
ATOM 1615 O O . TYR B 1 48 ? -7.672 -8.336 -8.125 1 93.5 48 TYR B O 1
ATOM 1623 N N . ASP B 1 49 ? -8.195 -9.695 -9.742 1 93.81 49 ASP B N 1
ATOM 1624 C CA . ASP B 1 49 ? -8.555 -8.656 -10.703 1 93.81 49 ASP B CA 1
ATOM 1625 C C . ASP B 1 49 ? -10.07 -8.516 -10.805 1 93.81 49 ASP B C 1
ATOM 1627 O O . ASP B 1 49 ? -10.68 -8.984 -11.773 1 93.81 49 ASP B O 1
ATOM 1631 N N . ARG B 1 50 ? -10.695 -7.82 -9.969 1 90.69 50 ARG B N 1
ATOM 1632 C CA . ARG B 1 50 ? -12.133 -7.801 -9.742 1 90.69 50 ARG B CA 1
ATOM 1633 C C . ARG B 1 50 ? -12.867 -7.254 -10.961 1 90.69 50 ARG B C 1
ATOM 1635 O O . ARG B 1 50 ? -13.984 -7.688 -11.266 1 90.69 50 ARG B O 1
ATOM 1642 N N . ASN B 1 51 ? -12.312 -6.262 -11.633 1 90.06 51 ASN B N 1
ATOM 1643 C CA . ASN B 1 51 ? -13.016 -5.695 -12.773 1 90.06 51 ASN B CA 1
ATOM 1644 C C . ASN B 1 51 ? -12.633 -6.391 -14.07 1 90.06 51 ASN B C 1
ATOM 1646 O O . ASN B 1 51 ? -13.047 -5.969 -15.156 1 90.06 51 ASN B O 1
ATOM 1650 N N . ASN B 1 52 ? -11.664 -7.367 -14.031 1 90.38 52 ASN B N 1
ATOM 1651 C CA . ASN B 1 52 ? -11.281 -8.266 -15.117 1 90.38 52 ASN B CA 1
ATOM 1652 C C . ASN B 1 52 ? -10.719 -7.496 -16.297 1 90.38 52 ASN B C 1
ATOM 1654 O O . ASN B 1 52 ? -11.047 -7.789 -17.453 1 90.38 52 ASN B O 1
ATOM 1658 N N . ASP B 1 53 ? -9.906 -6.469 -16 1 90.31 53 ASP B N 1
ATOM 1659 C CA . ASP B 1 53 ? -9.32 -5.695 -17.094 1 90.31 53 ASP B CA 1
ATOM 1660 C C . ASP B 1 53 ? -7.867 -6.102 -17.328 1 90.31 53 ASP B C 1
ATOM 1662 O O . ASP B 1 53 ? -7.156 -5.457 -18.109 1 90.31 53 ASP B O 1
ATOM 1666 N N . GLY B 1 54 ? -7.441 -7.129 -16.625 1 90.38 54 GLY B N 1
ATOM 1667 C CA . GLY B 1 54 ? -6.102 -7.652 -16.812 1 90.38 54 GLY B CA 1
ATOM 1668 C C . GLY B 1 54 ? -5.043 -6.871 -16.047 1 90.38 54 GLY B C 1
ATOM 1669 O O . GLY B 1 54 ? -3.877 -7.266 -16.016 1 90.38 54 GLY B O 1
ATOM 1670 N N . ARG B 1 55 ? -5.461 -5.812 -15.445 1 92.88 55 ARG B N 1
ATOM 1671 C CA . ARG B 1 55 ? -4.582 -4.93 -14.688 1 92.88 55 ARG B CA 1
ATOM 1672 C C . ARG B 1 55 ? -5.016 -4.848 -13.227 1 92.88 55 ARG B C 1
ATOM 1674 O O . ARG B 1 55 ? -5.945 -4.113 -12.891 1 92.88 55 ARG B O 1
ATOM 1681 N N . THR B 1 56 ? -4.355 -5.57 -12.344 1 95.44 56 THR B N 1
ATOM 1682 C CA . THR B 1 56 ? -4.738 -5.621 -10.93 1 95.44 56 THR B CA 1
ATOM 1683 C C . THR B 1 56 ? -4.164 -4.43 -10.172 1 95.44 56 THR B C 1
ATOM 1685 O O . THR B 1 56 ? -2.947 -4.23 -10.148 1 95.44 56 THR B O 1
ATOM 1688 N N . THR B 1 57 ? -5.039 -3.654 -9.625 1 94.25 57 THR B N 1
ATOM 1689 C CA . THR B 1 57 ? -4.617 -2.5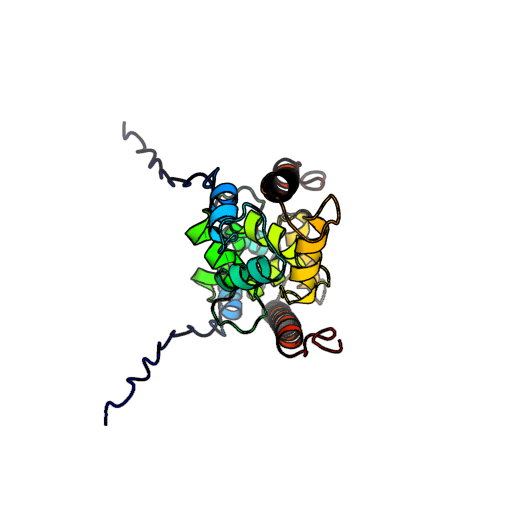14 -8.812 1 94.25 57 THR B CA 1
ATOM 1690 C C . THR B 1 57 ? -4.293 -2.949 -7.391 1 94.25 57 THR B C 1
ATOM 1692 O O . THR B 1 57 ? -4.656 -4.055 -6.977 1 94.25 57 THR B O 1
ATOM 1695 N N . LEU B 1 58 ? -3.611 -2.078 -6.688 1 95.38 58 LEU B N 1
ATOM 1696 C CA . LEU B 1 58 ? -3.33 -2.342 -5.281 1 95.38 58 LEU B CA 1
ATOM 1697 C C . LEU B 1 58 ? -4.625 -2.533 -4.492 1 95.38 58 LEU B C 1
ATOM 1699 O O . LEU B 1 58 ? -4.707 -3.416 -3.637 1 95.38 58 LEU B O 1
ATOM 1703 N N . SER B 1 59 ? -5.625 -1.716 -4.746 1 93 59 SER B N 1
ATOM 1704 C CA . SER B 1 59 ? -6.906 -1.811 -4.047 1 93 59 SER B CA 1
ATOM 1705 C C . SER B 1 59 ? -7.543 -3.182 -4.246 1 93 59 SER B C 1
ATOM 1707 O O . SER B 1 59 ? -8.016 -3.797 -3.291 1 93 59 SER B O 1
ATOM 1709 N N . GLU B 1 60 ? -7.531 -3.652 -5.453 1 94.75 60 GLU B N 1
ATOM 1710 C CA . GLU B 1 60 ? -8.078 -4.973 -5.75 1 94.75 60 GLU B CA 1
ATOM 1711 C C . GLU B 1 60 ? -7.285 -6.07 -5.039 1 94.75 60 GLU B C 1
ATOM 1713 O O . GLU B 1 60 ? -7.871 -6.969 -4.434 1 94.75 60 GLU B O 1
ATOM 1718 N N . TRP B 1 61 ? -5.996 -5.969 -5.125 1 96.25 61 TRP B N 1
ATOM 1719 C CA . TRP B 1 61 ? -5.09 -6.941 -4.527 1 96.25 61 TRP B CA 1
ATOM 1720 C C . TRP B 1 61 ? -5.281 -7.012 -3.018 1 96.25 61 TRP B C 1
ATOM 1722 O O . TRP B 1 61 ? -5.527 -8.086 -2.463 1 96.25 61 TRP B O 1
ATOM 1732 N N . VAL B 1 62 ? -5.266 -5.871 -2.369 1 94.38 62 VAL B N 1
ATOM 1733 C CA . VAL B 1 62 ? -5.324 -5.797 -0.913 1 94.38 62 VAL B CA 1
ATOM 1734 C C . VAL B 1 62 ? -6.695 -6.262 -0.425 1 94.38 62 VAL B C 1
ATOM 1736 O O . VAL B 1 62 ? -6.797 -6.965 0.583 1 94.38 62 VAL B O 1
ATOM 1739 N N . SER B 1 63 ? -7.699 -5.879 -1.108 1 91.31 63 SER B N 1
ATOM 1740 C CA . SER B 1 63 ? -9.047 -6.289 -0.733 1 91.31 63 SER B CA 1
ATOM 1741 C C . SER B 1 63 ? -9.172 -7.809 -0.701 1 91.31 63 SER B C 1
ATOM 1743 O O . SER B 1 63 ? -9.695 -8.375 0.26 1 91.31 63 SER B O 1
ATOM 1745 N N . GLN B 1 64 ? -8.633 -8.445 -1.693 1 90.75 64 GLN B N 1
ATOM 1746 C CA . GLN B 1 64 ? -8.742 -9.898 -1.78 1 90.75 64 GLN B CA 1
ATOM 1747 C C . GLN B 1 64 ? -7.828 -10.586 -0.77 1 90.75 64 GLN B C 1
ATOM 1749 O O . GLN B 1 64 ? -8.234 -11.531 -0.095 1 90.75 64 GLN B O 1
ATOM 1754 N N . MET B 1 65 ? -6.629 -10.07 -0.664 1 91.38 65 MET B N 1
ATOM 1755 C CA . MET B 1 65 ? -5.652 -10.695 0.223 1 91.38 65 MET B CA 1
ATOM 1756 C C . MET B 1 65 ? -6.078 -10.57 1.681 1 91.38 65 MET B C 1
ATOM 1758 O O . MET B 1 65 ? -5.895 -11.5 2.467 1 91.38 65 MET B O 1
ATOM 1762 N N . THR B 1 66 ? -6.598 -9.422 2.027 1 89.31 66 THR B N 1
ATOM 1763 C CA . THR B 1 66 ? -7.027 -9.211 3.404 1 89.31 66 THR B CA 1
ATOM 1764 C C . THR B 1 66 ? -8.297 -10.008 3.703 1 89.31 66 THR B C 1
ATOM 1766 O O . THR B 1 66 ? -8.398 -10.648 4.75 1 89.31 66 THR B O 1
ATOM 1769 N N . ARG B 1 67 ? -9.188 -10.07 2.793 1 86.44 67 ARG B N 1
ATOM 1770 C CA . ARG B 1 67 ? -10.484 -10.711 3.029 1 86.44 67 ARG B CA 1
ATOM 1771 C C . ARG B 1 67 ? -10.375 -12.227 2.932 1 86.44 67 ARG B C 1
ATOM 1773 O O . ARG B 1 67 ? -10.945 -12.945 3.754 1 86.44 67 ARG B O 1
ATOM 1780 N N . LYS B 1 68 ? -9.648 -12.672 1.995 1 83.56 68 LYS B N 1
ATOM 1781 C CA . LYS B 1 68 ? -9.656 -14.102 1.701 1 83.56 68 LYS B CA 1
ATOM 1782 C C . LYS B 1 68 ? -8.477 -14.812 2.367 1 83.56 68 LYS B C 1
ATOM 1784 O O . LYS B 1 68 ? -8.602 -15.953 2.816 1 83.56 68 LYS B O 1
ATOM 1789 N N . ALA B 1 69 ? -7.348 -14.125 2.441 1 85 69 ALA B N 1
ATOM 1790 C CA . ALA B 1 69 ? -6.145 -14.766 2.971 1 85 69 ALA B CA 1
ATOM 1791 C C . ALA B 1 69 ? -5.852 -14.289 4.391 1 85 69 ALA B C 1
ATOM 1793 O O . ALA B 1 69 ? -4.977 -14.844 5.066 1 85 69 ALA B O 1
ATOM 1794 N N . ASN B 1 70 ? -6.543 -13.273 4.883 1 88.19 70 ASN B N 1
ATOM 1795 C CA . ASN B 1 70 ? -6.312 -12.68 6.199 1 88.19 70 ASN B CA 1
ATOM 1796 C C . ASN B 1 70 ? -4.883 -12.164 6.34 1 88.19 70 ASN B C 1
ATOM 1798 O O . ASN B 1 70 ? -4.246 -12.359 7.375 1 88.19 70 ASN B O 1
ATOM 1802 N N . ILE B 1 71 ? -4.406 -11.664 5.277 1 89.25 71 ILE B N 1
ATOM 1803 C CA . ILE B 1 71 ? -3.084 -11.047 5.289 1 89.25 71 ILE B CA 1
ATOM 1804 C C . ILE B 1 71 ? -3.219 -9.547 5.535 1 89.25 71 ILE B C 1
ATOM 1806 O O . ILE B 1 71 ? -3.986 -8.867 4.852 1 89.25 71 ILE B O 1
ATOM 1810 N N . PRO B 1 72 ? -2.461 -9.023 6.473 1 89.75 72 PRO B N 1
ATOM 1811 C CA . PRO B 1 72 ? -2.576 -7.602 6.809 1 89.75 72 PRO B CA 1
ATOM 1812 C C . PRO B 1 72 ? -2.258 -6.691 5.625 1 89.75 72 PRO B C 1
ATOM 1814 O O . PRO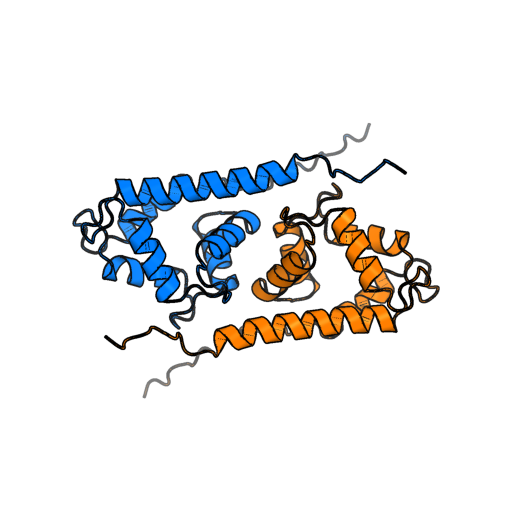 B 1 72 ? -1.479 -7.062 4.742 1 89.75 72 PRO B O 1
ATOM 1817 N N . ILE B 1 73 ? -2.797 -5.516 5.68 1 91.62 73 ILE B N 1
ATOM 1818 C CA . ILE B 1 73 ? -2.697 -4.547 4.594 1 91.62 73 ILE B CA 1
ATOM 1819 C C . ILE B 1 73 ? -1.229 -4.223 4.328 1 91.62 73 ILE B C 1
ATOM 1821 O O . ILE B 1 73 ? -0.813 -4.098 3.172 1 91.62 73 ILE B O 1
ATOM 1825 N N . ASP B 1 74 ? -0.41 -4.07 5.391 1 92.56 74 ASP B N 1
ATOM 1826 C CA . ASP B 1 74 ? 0.996 -3.715 5.219 1 92.56 74 ASP B CA 1
ATOM 1827 C C . ASP B 1 74 ? 1.756 -4.816 4.488 1 92.56 74 ASP B C 1
ATOM 1829 O O . ASP B 1 74 ? 2.527 -4.539 3.566 1 92.56 74 ASP B O 1
ATOM 1833 N N . VAL B 1 75 ? 1.458 -6.043 4.922 1 92.19 75 VAL B N 1
ATOM 1834 C CA . VAL B 1 75 ? 2.109 -7.195 4.305 1 92.19 75 VAL B CA 1
ATOM 1835 C C . VAL B 1 75 ? 1.63 -7.352 2.865 1 92.19 75 VAL B C 1
ATOM 1837 O O . VAL B 1 75 ? 2.441 -7.484 1.945 1 92.19 75 VAL B O 1
ATOM 1840 N N . SER B 1 76 ? 0.327 -7.266 2.623 1 93.94 76 SER B N 1
ATOM 1841 C CA . SER B 1 76 ? -0.266 -7.398 1.297 1 93.94 76 SER B CA 1
ATOM 1842 C C . SER B 1 76 ? 0.27 -6.332 0.345 1 93.94 76 SER B C 1
ATOM 1844 O O . SER B 1 76 ? 0.576 -6.625 -0.813 1 93.94 76 SER B O 1
ATOM 1846 N N . SER B 1 77 ? 0.382 -5.156 0.843 1 94.44 77 SER B N 1
ATOM 1847 C CA . SER B 1 77 ? 0.875 -4.051 0.028 1 94.44 77 SER B CA 1
ATOM 1848 C C . SER B 1 77 ? 2.328 -4.27 -0.378 1 94.44 77 SER B C 1
ATOM 1850 O O . SER B 1 77 ? 2.697 -4.047 -1.533 1 94.44 77 SER B O 1
ATOM 1852 N N . LEU B 1 78 ? 3.123 -4.68 0.572 1 94.12 78 LEU B N 1
ATOM 1853 C CA . LEU B 1 78 ? 4.531 -4.879 0.25 1 94.12 78 LEU B CA 1
ATOM 1854 C C . LEU B 1 78 ? 4.703 -6.027 -0.742 1 94.12 78 LEU B C 1
ATOM 1856 O O . LEU B 1 78 ? 5.535 -5.945 -1.648 1 94.12 78 LEU B O 1
ATOM 1860 N N . ILE B 1 79 ? 3.926 -7.078 -0.605 1 95.19 79 ILE B N 1
ATOM 1861 C CA . ILE B 1 79 ? 3.957 -8.156 -1.585 1 95.19 79 ILE B CA 1
ATOM 1862 C C . ILE B 1 79 ? 3.621 -7.609 -2.971 1 95.19 79 ILE B C 1
ATOM 1864 O O . ILE B 1 79 ? 4.312 -7.902 -3.947 1 95.19 79 ILE B O 1
ATOM 1868 N N . PHE B 1 80 ? 2.605 -6.781 -3.072 1 96.69 80 PHE B N 1
ATOM 1869 C CA . PHE B 1 80 ? 2.203 -6.156 -4.328 1 96.69 80 PHE B CA 1
ATOM 1870 C C . PHE B 1 80 ? 3.375 -5.418 -4.965 1 96.69 80 PHE B C 1
ATOM 1872 O O . PHE B 1 80 ? 3.633 -5.566 -6.16 1 96.69 80 PHE B O 1
ATOM 1879 N N . TYR B 1 81 ? 4.074 -4.691 -4.188 1 93.19 81 TYR B N 1
ATOM 1880 C CA . TYR B 1 81 ? 5.137 -3.848 -4.723 1 93.19 81 TYR B CA 1
ATOM 1881 C C . TYR B 1 81 ? 6.336 -4.688 -5.152 1 93.19 81 TYR B C 1
ATOM 1883 O O . TYR B 1 81 ? 7.039 -4.336 -6.102 1 93.19 81 TYR B O 1
ATOM 1891 N N . VAL B 1 82 ? 6.559 -5.789 -4.445 1 94.75 82 VAL B N 1
ATOM 1892 C CA . VAL B 1 82 ? 7.605 -6.715 -4.871 1 94.75 82 VAL B CA 1
ATOM 1893 C C . VAL B 1 82 ? 7.23 -7.336 -6.215 1 94.75 82 VAL B C 1
ATOM 1895 O O . VAL B 1 82 ? 8.086 -7.508 -7.086 1 94.75 82 VAL B O 1
ATOM 1898 N N . LEU B 1 83 ? 5.984 -7.676 -6.414 1 96.5 83 LEU B N 1
ATOM 1899 C CA . LEU B 1 83 ? 5.516 -8.328 -7.633 1 96.5 83 LEU B CA 1
ATOM 1900 C C . LEU B 1 83 ? 5.465 -7.344 -8.797 1 96.5 83 LEU B C 1
ATOM 1902 O O . LEU B 1 83 ? 5.543 -7.742 -9.961 1 96.5 83 LEU B O 1
ATOM 1906 N N . ASP B 1 84 ? 5.191 -6.066 -8.484 1 95.44 84 ASP B N 1
ATOM 1907 C CA . ASP B 1 84 ? 5.152 -5.012 -9.492 1 95.44 84 ASP B CA 1
ATOM 1908 C C . ASP B 1 84 ? 6.551 -4.707 -10.031 1 95.44 84 ASP B C 1
ATOM 1910 O O . ASP B 1 84 ? 7.168 -3.717 -9.641 1 95.44 84 ASP B O 1
ATOM 1914 N N . SER B 1 85 ? 6.996 -5.469 -11.023 1 91.56 85 SER B N 1
ATOM 1915 C CA . SER B 1 85 ? 8.391 -5.508 -11.461 1 91.56 85 SER B CA 1
ATOM 1916 C C . SER B 1 85 ? 8.766 -4.238 -12.219 1 91.56 85 SER B C 1
ATOM 1918 O O . SER B 1 85 ? 9.93 -3.838 -12.227 1 91.56 85 SER B O 1
ATOM 1920 N N . ASP B 1 86 ? 7.848 -3.57 -12.836 1 90 86 ASP B N 1
ATOM 1921 C CA . ASP B 1 86 ? 8.211 -2.395 -13.617 1 90 86 ASP B CA 1
ATOM 1922 C C . ASP B 1 86 ? 7.828 -1.108 -12.891 1 90 86 ASP B C 1
ATOM 1924 O O . ASP B 1 86 ? 8 -0.011 -13.422 1 90 86 ASP B O 1
ATOM 1928 N N . GLY B 1 87 ? 7.199 -1.171 -11.781 1 88.88 87 GLY B N 1
ATOM 1929 C CA . GLY B 1 87 ? 6.965 -0.028 -10.906 1 88.88 87 GLY B CA 1
ATOM 1930 C C . GLY B 1 87 ? 5.863 0.886 -11.414 1 88.88 87 GLY B C 1
ATOM 1931 O O . GLY B 1 87 ? 5.895 2.096 -11.172 1 88.88 87 GLY B O 1
ATOM 1932 N N . ASN B 1 88 ? 4.863 0.307 -12.164 1 91 88 ASN B N 1
ATOM 1933 C CA . ASN B 1 88 ? 3.803 1.158 -12.695 1 91 88 ASN B CA 1
ATOM 1934 C C . ASN B 1 88 ? 2.527 1.049 -11.867 1 91 88 ASN B C 1
ATOM 1936 O O . ASN B 1 88 ? 1.442 1.389 -12.336 1 91 88 ASN B O 1
ATOM 1940 N N . TYR B 1 89 ? 2.553 0.409 -10.68 1 92.62 89 TYR B N 1
ATOM 1941 C CA . TYR B 1 89 ? 1.494 0.346 -9.68 1 92.62 89 TYR B CA 1
ATOM 1942 C C . TYR B 1 89 ? 0.337 -0.52 -10.164 1 92.62 89 TYR B C 1
ATOM 1944 O O . TYR B 1 89 ? -0.807 -0.327 -9.742 1 92.62 89 TYR B O 1
ATOM 1952 N N . LEU B 1 90 ? 0.572 -1.351 -11.094 1 93.31 90 LEU B N 1
ATOM 1953 C CA . LEU B 1 90 ? -0.349 -2.373 -11.578 1 93.31 90 LEU B CA 1
ATOM 1954 C C . LEU B 1 90 ? 0.354 -3.721 -11.703 1 93.31 90 LEU B C 1
ATOM 1956 O O . LEU B 1 90 ? 1.545 -3.777 -12.016 1 93.31 90 LEU B O 1
ATOM 1960 N N . LEU B 1 91 ? -0.351 -4.762 -11.359 1 95.69 91 LEU B N 1
ATOM 1961 C CA . LEU B 1 91 ? 0.108 -6.078 -11.789 1 95.69 91 LEU B CA 1
ATOM 1962 C C . LEU B 1 91 ? -0.485 -6.449 -13.141 1 95.69 91 LEU B C 1
ATOM 1964 O O . LEU B 1 91 ? -1.629 -6.902 -13.227 1 95.69 91 LEU B O 1
ATOM 1968 N N . ASN B 1 92 ? 0.267 -6.188 -14.18 1 93.5 92 ASN B N 1
ATOM 1969 C CA . ASN B 1 92 ? -0.16 -6.48 -15.539 1 93.5 92 ASN B CA 1
ATOM 1970 C C . ASN B 1 92 ? 0.434 -7.793 -16.047 1 93.5 92 ASN B C 1
ATOM 1972 O O . ASN B 1 92 ? 1.045 -8.539 -15.281 1 93.5 92 ASN B O 1
ATOM 1976 N N . TYR B 1 93 ? 0.214 -8.078 -17.297 1 92.62 93 TYR B N 1
ATOM 1977 C CA . TYR B 1 93 ? 0.629 -9.352 -17.875 1 92.62 93 TYR B CA 1
ATOM 1978 C C . TYR B 1 93 ? 2.129 -9.562 -17.703 1 92.62 93 TYR B C 1
ATOM 1980 O O . TYR B 1 93 ? 2.572 -10.664 -17.359 1 92.62 93 TYR B O 1
ATOM 1988 N N . VAL B 1 94 ? 2.91 -8.531 -17.906 1 92.56 94 VAL B N 1
ATOM 1989 C CA . VAL B 1 94 ? 4.363 -8.633 -17.812 1 92.56 94 VAL B CA 1
ATOM 1990 C C . VAL B 1 94 ? 4.758 -9.031 -16.391 1 92.56 94 VAL B C 1
ATOM 1992 O O . VAL B 1 94 ? 5.582 -9.938 -16.203 1 92.56 94 VAL B O 1
ATOM 1995 N N . ASP B 1 95 ? 4.207 -8.367 -15.367 1 96.12 95 ASP B N 1
ATOM 1996 C CA . ASP B 1 95 ? 4.5 -8.672 -13.969 1 96.12 95 ASP B CA 1
ATOM 1997 C C . ASP B 1 95 ? 4.113 -10.109 -13.625 1 96.12 95 ASP B C 1
ATOM 1999 O O . ASP B 1 95 ? 4.902 -10.844 -13.031 1 96.12 95 ASP B O 1
ATOM 2003 N N . LYS B 1 96 ? 2.904 -10.477 -14.055 1 96.31 96 LYS B N 1
ATOM 2004 C CA . LYS B 1 96 ? 2.367 -11.797 -13.734 1 96.31 96 LYS B CA 1
ATOM 2005 C C . LYS B 1 96 ? 3.199 -12.898 -14.383 1 96.31 96 LYS B C 1
ATOM 2007 O O . LYS B 1 96 ? 3.502 -13.906 -13.75 1 96.31 96 LYS B O 1
ATOM 2012 N N . ARG B 1 97 ? 3.58 -12.68 -15.609 1 96.25 97 ARG B N 1
ATOM 2013 C CA . ARG B 1 97 ? 4.402 -13.656 -16.312 1 96.25 97 ARG B CA 1
ATOM 2014 C C . ARG B 1 97 ? 5.773 -13.797 -15.648 1 96.25 97 ARG B C 1
ATOM 2016 O O . ARG B 1 97 ? 6.305 -14.898 -15.531 1 96.25 97 ARG B O 1
ATOM 2023 N N . GLU B 1 98 ? 6.328 -12.688 -15.25 1 96.69 98 GLU B N 1
ATOM 2024 C CA . GLU B 1 98 ? 7.625 -12.711 -14.578 1 96.69 98 GLU B CA 1
ATOM 2025 C C . GLU B 1 98 ? 7.562 -13.516 -13.281 1 96.69 98 GLU B C 1
ATOM 2027 O O . GLU B 1 98 ? 8.484 -14.281 -12.977 1 96.69 98 GLU B O 1
ATOM 2032 N N . VAL B 1 99 ? 6.52 -13.391 -12.516 1 97.38 99 VAL B N 1
ATOM 2033 C CA . VAL B 1 99 ? 6.352 -14.141 -11.281 1 97.38 99 VAL B CA 1
ATOM 2034 C C . VAL B 1 99 ? 6.309 -15.633 -11.586 1 97.38 99 VAL B C 1
ATOM 2036 O O . VAL B 1 99 ? 6.926 -16.438 -10.883 1 97.38 99 VAL B O 1
ATOM 2039 N N . PHE B 1 100 ? 5.555 -15.961 -12.641 1 98.19 100 PHE B N 1
ATOM 2040 C CA . PHE B 1 100 ? 5.488 -17.359 -13.055 1 98.19 100 PHE B CA 1
ATOM 2041 C C . PHE B 1 100 ? 6.879 -17.891 -13.359 1 98.19 100 PHE B C 1
ATOM 2043 O O . PHE B 1 100 ? 7.242 -18.984 -12.914 1 98.19 100 PHE B O 1
ATOM 2050 N N . LYS B 1 101 ? 7.633 -17.125 -14.07 1 97.88 101 LYS B N 1
ATOM 2051 C CA . LYS B 1 101 ? 8.977 -17.547 -14.469 1 97.88 101 LYS B CA 1
ATOM 2052 C C . LYS B 1 101 ? 9.875 -17.734 -13.25 1 97.88 101 LYS B C 1
ATOM 2054 O O . LYS B 1 101 ? 10.641 -18.688 -13.18 1 97.88 101 LYS B O 1
ATOM 2059 N N . VAL B 1 102 ? 9.758 -16.891 -12.32 1 97.44 102 VAL B N 1
ATOM 2060 C CA . VAL B 1 102 ? 10.578 -16.953 -11.117 1 97.44 102 VAL B CA 1
ATOM 2061 C C . VAL B 1 102 ? 10.172 -18.156 -10.266 1 97.44 102 VAL B C 1
ATOM 2063 O O . VAL B 1 102 ? 11.008 -18.781 -9.625 1 97.44 102 VAL B O 1
ATOM 2066 N N . MET B 1 103 ? 8.891 -18.438 -10.258 1 97.69 103 MET B N 1
ATOM 2067 C CA . MET B 1 103 ? 8.375 -19.578 -9.492 1 97.69 103 MET B CA 1
ATOM 2068 C C . MET B 1 103 ? 8.844 -20.891 -10.086 1 97.69 103 MET B C 1
ATOM 2070 O O . MET B 1 103 ? 9.047 -21.875 -9.359 1 97.69 103 MET B O 1
ATOM 2074 N N . ASP B 1 104 ? 9 -20.875 -11.43 1 98.56 104 ASP B N 1
ATOM 2075 C CA . ASP B 1 104 ? 9.438 -22.078 -12.141 1 98.56 104 ASP B CA 1
ATOM 2076 C C . ASP B 1 104 ? 10.945 -22.281 -12.008 1 98.56 104 ASP B C 1
ATOM 2078 O O . ASP B 1 104 ? 11.695 -22.062 -12.961 1 98.56 104 ASP B O 1
ATOM 2082 N N . PHE B 1 105 ? 11.375 -22.844 -10.93 1 97.75 105 PHE B N 1
ATOM 2083 C CA . PHE B 1 105 ? 12.773 -22.938 -10.531 1 97.75 105 PHE B CA 1
ATOM 2084 C C . PHE B 1 105 ? 13.562 -23.797 -11.516 1 97.75 105 PHE B C 1
ATOM 2086 O O . PHE B 1 105 ? 14.719 -23.5 -11.812 1 97.75 105 PHE B O 1
ATOM 2093 N N . ASN B 1 106 ? 12.93 -24.812 -12 1 98.19 106 ASN B N 1
ATOM 2094 C CA . ASN B 1 106 ? 13.695 -25.734 -12.844 1 98.19 106 ASN B CA 1
ATOM 2095 C C . ASN B 1 106 ? 13.5 -25.406 -14.328 1 98.19 106 ASN B C 1
ATOM 2097 O O . ASN B 1 106 ? 13.961 -26.156 -15.188 1 98.19 106 ASN B O 1
ATOM 2101 N N . ASP B 1 107 ? 12.703 -24.391 -14.664 1 98 107 ASP B N 1
ATOM 2102 C CA . ASP B 1 107 ? 12.531 -23.812 -16 1 98 107 ASP B CA 1
ATOM 2103 C C . ASP B 1 107 ? 11.977 -24.859 -16.969 1 98 107 ASP B C 1
ATOM 2105 O O . ASP B 1 107 ? 12.43 -24.953 -18.109 1 98 107 ASP B O 1
ATOM 2109 N N . ASP B 1 108 ? 11.07 -25.734 -16.531 1 98.38 108 ASP B N 1
ATOM 2110 C CA . ASP B 1 108 ? 10.508 -26.75 -17.406 1 98.38 108 ASP B CA 1
ATOM 2111 C C . ASP B 1 108 ? 9.164 -26.297 -17.969 1 98.38 108 ASP B C 1
ATOM 2113 O O . ASP B 1 108 ? 8.469 -27.078 -18.641 1 98.38 108 ASP B O 1
ATOM 2117 N N . GLY B 1 109 ? 8.727 -25.125 -17.609 1 98.19 109 GLY B N 1
ATOM 2118 C CA . GLY B 1 109 ? 7.523 -24.547 -18.172 1 98.19 109 GLY B CA 1
ATOM 2119 C C . GLY B 1 109 ? 6.293 -24.766 -17.312 1 98.19 109 GLY B C 1
ATOM 2120 O O . GLY B 1 109 ? 5.199 -24.312 -17.656 1 98.19 109 GLY B O 1
ATOM 2121 N N . PHE B 1 110 ? 6.418 -25.438 -16.188 1 98.62 110 PHE B N 1
ATOM 2122 C CA . PHE B 1 110 ? 5.336 -25.672 -15.242 1 98.62 110 PHE B CA 1
ATOM 2123 C C . PHE B 1 110 ? 5.773 -25.312 -13.828 1 98.62 110 PHE B C 1
ATOM 2125 O O . PHE B 1 110 ? 6.969 -25.281 -13.531 1 98.62 110 PHE B O 1
ATOM 2132 N N . VAL B 1 111 ? 4.84 -24.969 -12.977 1 98.62 111 VAL B N 1
ATOM 2133 C CA . VAL B 1 111 ? 5.102 -24.75 -11.562 1 98.62 111 VAL B CA 1
ATOM 2134 C C . VAL B 1 111 ? 4.551 -25.906 -10.742 1 98.62 111 VAL B C 1
ATOM 2136 O O . VAL B 1 111 ? 3.34 -26.141 -10.703 1 98.62 111 VAL B O 1
ATOM 2139 N N . SER B 1 112 ? 5.488 -26.641 -10.18 1 97.75 112 SER B N 1
ATOM 2140 C CA . SER B 1 112 ? 5.078 -27.75 -9.32 1 97.75 112 SER B CA 1
ATOM 2141 C C . SER B 1 112 ? 4.555 -27.234 -7.98 1 97.75 112 SER B C 1
ATOM 2143 O O . SER B 1 112 ? 4.719 -26.062 -7.648 1 97.75 112 SER B O 1
ATOM 2145 N N . ARG B 1 113 ? 3.951 -28.141 -7.25 1 95.94 113 ARG B N 1
ATOM 2146 C CA . ARG B 1 113 ? 3.461 -27.797 -5.922 1 95.94 113 ARG B CA 1
ATOM 2147 C C . ARG B 1 113 ? 4.602 -27.328 -5.023 1 95.94 113 ARG B C 1
ATOM 2149 O O . ARG B 1 113 ? 4.445 -26.359 -4.27 1 95.94 113 ARG B O 1
ATOM 2156 N N . GLU B 1 114 ? 5.688 -28 -5.051 1 95.5 114 GLU B N 1
ATOM 2157 C CA . GLU B 1 114 ? 6.848 -27.641 -4.242 1 95.5 114 GLU B CA 1
ATOM 2158 C C . GLU B 1 114 ? 7.379 -26.25 -4.621 1 95.5 114 GLU B C 1
ATOM 2160 O O . GLU B 1 114 ? 7.707 -25.453 -3.752 1 95.5 114 GLU B O 1
ATOM 2165 N N . GLU B 1 115 ? 7.508 -26.016 -5.879 1 97.69 115 GLU B N 1
ATOM 2166 C CA . GLU B 1 115 ? 7.98 -24.719 -6.348 1 97.69 115 GLU B CA 1
ATOM 2167 C C . GLU B 1 115 ? 7.047 -23.594 -5.902 1 97.69 115 GLU B C 1
ATOM 2169 O O . GLU B 1 115 ? 7.5 -22.562 -5.422 1 97.69 115 GLU B O 1
ATOM 2174 N N . PHE B 1 116 ? 5.766 -23.859 -6.098 1 97.19 116 PHE B N 1
ATOM 2175 C CA . PHE B 1 116 ? 4.746 -22.891 -5.703 1 97.19 116 PHE B CA 1
ATOM 2176 C C . PHE B 1 116 ? 4.848 -22.578 -4.215 1 97.19 116 PHE B C 1
ATOM 2178 O O . PHE B 1 116 ? 4.961 -21.422 -3.826 1 97.19 116 PHE B O 1
ATOM 2185 N N . ASN B 1 117 ? 4.855 -23.562 -3.418 1 93.81 117 ASN B N 1
ATOM 2186 C CA . ASN B 1 117 ? 4.895 -23.406 -1.969 1 93.81 117 ASN B CA 1
ATOM 2187 C C . ASN B 1 117 ? 6.184 -22.734 -1.512 1 93.81 117 ASN B C 1
ATOM 2189 O O . ASN B 1 117 ? 6.16 -21.859 -0.646 1 93.81 117 ASN B O 1
ATOM 2193 N N . THR B 1 118 ? 7.258 -23.141 -2.076 1 94.62 118 THR B N 1
ATOM 2194 C CA . THR B 1 118 ? 8.555 -22.594 -1.703 1 94.62 118 THR B CA 1
ATOM 2195 C C . THR B 1 118 ? 8.609 -21.094 -2.012 1 94.62 118 THR B C 1
ATOM 2197 O O . THR B 1 118 ? 9.023 -20.297 -1.167 1 94.62 118 THR B O 1
ATOM 2200 N N . TYR B 1 119 ? 8.18 -20.734 -3.195 1 96.44 119 TYR B N 1
ATOM 2201 C CA . TYR B 1 119 ? 8.227 -19.344 -3.607 1 96.44 119 TYR B CA 1
ATOM 2202 C C . TYR B 1 119 ? 7.387 -18.469 -2.682 1 96.44 119 TYR B C 1
ATOM 2204 O O . TYR B 1 119 ? 7.867 -17.453 -2.176 1 96.44 119 TYR B O 1
ATOM 2212 N N . TRP B 1 120 ? 6.191 -18.812 -2.449 1 94.12 120 TRP B N 1
ATOM 2213 C CA . TRP B 1 120 ? 5.273 -17.969 -1.692 1 94.12 120 TRP B CA 1
ATOM 2214 C C . TRP B 1 120 ? 5.621 -17.984 -0.208 1 94.12 120 TRP B C 1
ATOM 2216 O O . TRP B 1 120 ? 5.445 -16.984 0.485 1 94.12 120 TRP B O 1
ATOM 2226 N N . GLU B 1 121 ? 6.125 -19.078 0.278 1 91.31 121 GLU B N 1
ATOM 2227 C CA . GLU B 1 121 ? 6.605 -19.094 1.656 1 91.31 121 GLU B CA 1
ATOM 2228 C C . GLU B 1 121 ? 7.793 -18.156 1.844 1 91.31 121 GLU B C 1
ATOM 2230 O O . GLU B 1 121 ? 7.848 -17.406 2.818 1 91.31 121 GLU B O 1
ATOM 2235 N N . GLN B 1 122 ? 8.734 -18.266 0.937 1 93.31 122 GLN B N 1
ATOM 2236 C CA . GLN B 1 122 ? 9.906 -17.391 1.006 1 93.31 122 GLN B CA 1
ATOM 2237 C C . GLN B 1 122 ? 9.508 -15.93 0.882 1 93.31 122 GLN B C 1
ATOM 2239 O O . GLN B 1 122 ? 10.047 -15.07 1.58 1 93.31 122 GLN B O 1
ATOM 2244 N N . MET B 1 123 ? 8.617 -15.656 -0.028 1 94.12 123 MET B N 1
ATOM 2245 C CA . MET B 1 123 ? 8.109 -14.297 -0.205 1 94.12 123 MET B CA 1
ATOM 2246 C C . MET B 1 123 ? 7.484 -13.781 1.086 1 94.12 123 MET B C 1
ATOM 2248 O O . MET B 1 123 ? 7.812 -12.68 1.542 1 94.12 123 MET B O 1
ATOM 2252 N N . LYS B 1 124 ? 6.602 -14.5 1.649 1 89.38 124 LYS B N 1
ATOM 2253 C CA . LYS B 1 124 ? 5.941 -14.117 2.895 1 89.38 124 LYS B CA 1
ATOM 2254 C C . LYS B 1 124 ? 6.957 -13.875 4.004 1 89.38 124 LYS B C 1
ATOM 2256 O O . LYS B 1 124 ? 6.891 -12.867 4.703 1 89.38 124 LYS B O 1
ATOM 2261 N N . ILE B 1 125 ? 7.883 -14.805 4.148 1 91.06 125 ILE B N 1
ATOM 2262 C CA . ILE B 1 125 ? 8.898 -14.695 5.188 1 91.06 125 ILE B CA 1
ATOM 2263 C C . ILE B 1 125 ? 9.711 -13.414 4.98 1 91.06 125 ILE B C 1
ATOM 2265 O O . ILE B 1 125 ? 9.945 -12.664 5.93 1 91.06 125 ILE B O 1
ATOM 2269 N N . SER B 1 126 ? 10.156 -13.227 3.752 1 94.25 126 SER B N 1
ATOM 2270 C CA . SER B 1 126 ? 10.969 -12.062 3.439 1 94.25 126 SER B CA 1
ATOM 2271 C C . SER B 1 126 ? 10.234 -10.766 3.771 1 94.25 126 SER B C 1
ATOM 2273 O O . SER B 1 126 ? 10.805 -9.867 4.402 1 94.25 126 SER B O 1
ATOM 2275 N N . VAL B 1 127 ? 8.992 -10.672 3.424 1 94.06 127 VAL B N 1
ATOM 2276 C CA . VAL B 1 127 ? 8.203 -9.461 3.631 1 94.06 127 VAL B CA 1
ATOM 2277 C C . VAL B 1 127 ? 7.953 -9.258 5.125 1 94.06 127 VAL B C 1
ATOM 2279 O O . VAL B 1 127 ? 8.086 -8.141 5.637 1 94.06 127 VAL B O 1
ATOM 2282 N N . TYR B 1 128 ? 7.66 -10.328 5.879 1 90.56 128 TYR B N 1
ATOM 2283 C CA . TYR B 1 128 ? 7.461 -10.227 7.32 1 90.56 128 TYR B CA 1
ATOM 2284 C C . TYR B 1 128 ? 8.734 -9.758 8.016 1 90.56 128 TYR B C 1
ATOM 2286 O O . TYR B 1 128 ? 8.688 -8.914 8.914 1 90.56 128 TYR B O 1
ATOM 2294 N N . ARG B 1 129 ? 9.852 -10.336 7.602 1 90.88 129 ARG B N 1
ATOM 2295 C CA . ARG B 1 129 ? 11.125 -9.953 8.195 1 90.88 129 ARG B CA 1
ATOM 2296 C C . ARG B 1 129 ? 11.422 -8.477 7.957 1 90.88 129 ARG B C 1
ATOM 2298 O O . ARG B 1 129 ? 11.867 -7.773 8.867 1 90.88 129 ARG B O 1
ATOM 2305 N N . GLN B 1 130 ? 11.211 -8.094 6.742 1 90.5 130 GLN B N 1
ATOM 2306 C CA . GLN B 1 130 ? 11.461 -6.699 6.395 1 90.5 130 GLN B CA 1
ATOM 2307 C C . GLN B 1 130 ? 10.609 -5.762 7.242 1 90.5 130 GLN B C 1
ATOM 2309 O O . GLN B 1 130 ? 11.117 -4.781 7.793 1 90.5 130 GLN B O 1
ATOM 2314 N N . LEU B 1 131 ? 9.352 -6.016 7.426 1 90.31 131 LEU B N 1
ATOM 2315 C CA . LEU B 1 131 ? 8.445 -5.156 8.18 1 90.31 131 LEU B CA 1
ATOM 2316 C C . LEU B 1 131 ? 8.742 -5.227 9.672 1 90.31 131 LEU B C 1
ATOM 2318 O O . LEU B 1 131 ? 8.633 -4.223 10.375 1 90.31 131 LEU B O 1
ATOM 2322 N N . HIS B 1 132 ? 9.102 -6.363 10.148 1 84.62 132 HIS B N 1
ATOM 2323 C CA . HIS B 1 132 ? 9.43 -6.52 11.562 1 84.62 132 HIS B CA 1
ATOM 2324 C C . HIS B 1 132 ? 10.703 -5.762 11.914 1 84.62 132 HIS B C 1
ATOM 2326 O O . HIS B 1 132 ? 10.789 -5.148 12.984 1 84.62 132 HIS B O 1
ATOM 2332 N N . ARG B 1 133 ? 11.656 -5.82 11.109 1 79.19 133 ARG B N 1
ATOM 2333 C CA . ARG B 1 133 ? 12.914 -5.121 11.344 1 79.19 133 ARG B CA 1
ATOM 2334 C C . ARG B 1 133 ? 12.688 -3.619 11.484 1 79.19 133 ARG B C 1
ATOM 2336 O O . ARG B 1 133 ? 13.258 -2.984 12.375 1 79.19 133 ARG B O 1
ATOM 2343 N N . THR B 1 134 ? 11.883 -3.125 10.742 1 76.12 134 THR B N 1
ATOM 2344 C CA . THR B 1 134 ? 11.641 -1.687 10.742 1 76.12 134 THR B CA 1
ATOM 2345 C C . THR B 1 134 ? 10.828 -1.276 11.969 1 76.12 134 THR B C 1
ATOM 2347 O O . THR B 1 134 ? 10.977 -0.162 12.469 1 76.12 134 THR B O 1
ATOM 2350 N N . ARG B 1 135 ? 10.086 -2.172 12.508 1 74.81 135 ARG B N 1
ATOM 2351 C CA . ARG B 1 135 ? 9.258 -1.86 13.672 1 74.81 135 ARG B CA 1
ATOM 2352 C C . ARG B 1 135 ? 10.062 -1.956 14.961 1 74.81 135 ARG B C 1
ATOM 2354 O O . ARG B 1 135 ? 9.758 -1.268 15.938 1 74.81 135 ARG B O 1
ATOM 2361 N N . ARG B 1 136 ? 11.094 -2.734 14.984 1 67.56 136 ARG B N 1
ATOM 2362 C CA . ARG B 1 136 ? 11.891 -2.926 16.188 1 67.56 136 ARG B CA 1
ATOM 2363 C C . ARG B 1 136 ? 13.047 -1.928 16.25 1 67.56 136 ARG B C 1
ATOM 2365 O O . ARG B 1 136 ? 13.594 -1.664 17.312 1 67.56 136 ARG B O 1
ATOM 2372 N N . SER B 1 137 ? 13.422 -1.421 15.047 1 61.31 137 SER B N 1
ATOM 2373 C CA . SER B 1 137 ? 14.586 -0.545 15.039 1 61.31 137 SER B CA 1
ATOM 2374 C C . SER B 1 137 ? 14.297 0.771 15.758 1 61.31 137 SER B C 1
ATOM 2376 O O . SER B 1 137 ? 13.25 1.388 15.531 1 61.31 137 SER B O 1
ATOM 2378 N N . PRO B 1 138 ? 15.094 0.952 16.828 1 54.69 138 PRO B N 1
ATOM 2379 C CA . PRO B 1 138 ? 14.969 2.266 17.469 1 54.69 138 PRO B CA 1
ATOM 2380 C C . PRO B 1 138 ? 15.086 3.416 16.469 1 54.69 138 PRO B C 1
ATOM 2382 O O . PRO B 1 138 ? 15.773 3.287 15.453 1 54.69 138 PRO B O 1
ATOM 2385 N N . ASP B 1 139 ? 14.109 4.332 16.312 1 54 139 ASP B N 1
ATOM 2386 C CA . ASP B 1 139 ? 14.219 5.543 15.508 1 54 139 ASP B CA 1
ATOM 2387 C C . ASP B 1 139 ? 15.594 6.18 15.648 1 54 139 ASP B C 1
ATOM 2389 O O . ASP B 1 139 ? 16.109 6.324 16.766 1 54 139 ASP B O 1
ATOM 2393 N N . GLN B 1 140 ? 16.594 5.961 14.805 1 46.5 140 GLN B N 1
ATOM 2394 C CA . GLN B 1 140 ? 17.875 6.656 14.945 1 46.5 140 GLN B CA 1
ATOM 2395 C C . GLN B 1 140 ? 17.703 7.98 15.68 1 46.5 140 GLN B C 1
ATOM 2397 O O . GLN B 1 140 ? 18.469 8.297 16.594 1 46.5 140 GLN B O 1
ATOM 2402 N N . ASP B 1 141 ? 17.312 9.164 14.836 1 40.28 141 ASP B N 1
ATOM 2403 C CA . ASP B 1 141 ? 17.453 10.539 15.297 1 40.28 141 ASP B CA 1
ATOM 2404 C C . ASP B 1 141 ? 16.469 10.844 16.422 1 40.28 141 ASP B C 1
ATOM 2406 O O . ASP B 1 141 ? 16 11.977 16.562 1 40.28 141 ASP B O 1
ATOM 2410 N N . GLU B 1 142 ? 15.859 10.125 17.078 1 39.56 142 GLU B N 1
ATOM 2411 C CA . GLU B 1 142 ? 15.258 10.766 18.234 1 39.56 142 GLU B CA 1
ATOM 2412 C C . GLU B 1 142 ? 16.188 11.828 18.828 1 39.56 142 GLU B C 1
ATOM 2414 O O . GLU B 1 142 ? 17.375 11.875 18.5 1 39.56 142 GLU B O 1
ATOM 2419 N N . VAL B 1 143 ? 16.016 12.188 20.312 1 36.25 143 VAL B N 1
ATOM 2420 C CA . VAL B 1 143 ? 16.391 13.344 21.125 1 36.25 143 VAL B CA 1
ATOM 2421 C C . VAL B 1 143 ? 17.922 13.438 21.188 1 36.25 143 VAL B C 1
ATOM 2423 O O . VAL B 1 143 ? 18.562 12.75 21.984 1 36.25 143 VAL B O 1
ATOM 2426 N N . GLN B 1 144 ? 18.859 13.023 20.328 1 31.12 144 GLN B N 1
ATOM 2427 C CA . GLN B 1 144 ? 20.094 13.594 20.875 1 31.12 144 GLN B CA 1
ATOM 2428 C C . GLN B 1 144 ? 19.953 15.102 21.078 1 31.12 144 GLN B C 1
ATOM 2430 O O . GLN B 1 144 ? 20.891 15.758 21.531 1 31.12 144 GLN B O 1
ATOM 2435 N N . ASN B 1 145 ? 19.094 15.906 20.391 1 26.02 145 ASN B N 1
ATOM 2436 C CA . ASN B 1 145 ? 19.359 17.219 20.984 1 26.02 145 ASN B CA 1
ATOM 2437 C C . ASN B 1 145 ? 18.766 17.328 22.375 1 26.02 145 ASN B C 1
ATOM 2439 O O . ASN B 1 145 ? 17.641 16.859 22.625 1 26.02 145 ASN B O 1
#

Radius of gyration: 22.35 Å; Cα contacts (8 Å, |Δi|>4): 299; chains: 2; bounding box: 58×64×75 Å

Secondary structure (DSSP, 8-state):
-----------------TTHHHHHHHHH-TT-SSEE-HHHHHHHGGGG-TT-SS-B-HHHHHHHHHHHH---HHHHHHHHHHH-TTSSSSB-HHHHHHHHHHH-TT-SSSEEHHHHHHHHHHHHHHHHHHHHHHHHS--TTSS--/-----------------TTHHHHHHHHH-TT-SSEE-HHHHHHHGGGG-TT-SS-B-HHHHHHHHHHHH---HHHHHHHHHHH-TTSSSSB-HHHHHHHHHHH-TT-SSSEEHHHHHHHHHHHHHHHHHHHHHHHHS--TTSS--

pLDDT: mean 83.52, std 20.63, range [26.02, 98.62]

Foldseek 3Di:
DPPPPPPPPCPVLVPFPPCVLVVLQCVLPPVPPQWHALVSQQVSCVCQVVVSPQWHALVSQQVCCCPPRVDDSQLSNVLQCVLVVVRPRICHPVSSVVLQCQLPVVRPRIHGSVSSCVSVVVSSVVSVVVVVVVVPDDPVPPPPD/DPPPPPPPPCPVLVPFPPCVLVVLQCVLPPVPPQWHALVSQQVSCVCQVVVSPQKHALVSQQVCCCVPRVDDSQLSNVLQCVLVVVRPRICHPVSSVVLQCQLPVVRPRIHGSVSSCVSVVVSSVVSVVVVVVVVPDDPVPDPPD

Organism: Elysia chlorotica (NCBI:txid188477)

InterPro domains:
  IPR002048 EF-hand domain [PF13202] (22-42)
  IPR002048 EF-hand domain [PF13202] (98-118)
  IPR002048 EF-hand domain [PS50222] (16-51)
  IPR002048 EF-hand domain [PS50222] (91-126)
  IPR011992 EF-hand domain pair [SSF47473] (19-124)
  IPR018247 EF-Hand 1, calcium-binding site [PS00018] (29-41)
  IPR018247 EF-Hand 1, calcium-binding site [PS00018] (104-116)

Nearest PDB structures (foldseek):
  2fot-assembly1_A  TM=6.427E-01  e=2.359E-02  Bos taurus
  1v1f-assembly1_A  TM=4.665E-01  e=4.448E-02  Arabidopsis thaliana
  1h4b-assembly1_A  TM=5.415E-01  e=1.881E-01  Betula pendula
  7eeb-assembly1_I  TM=3.193E-01  e=4.199E-02  Mus musculus
  4by5-assembly2_C  TM=2.460E-01  e=1.487E-02  Drosophila melanogaster

Sequence (290 aa):
MLAPCIILLLVLQAQANPNYFQQRFAQTDRNRDNKISLKEYMDSLQFYDRNNDGRTTLSEWVSQMTRKANIPIDVSSLIFYVLDSDGNYLLNYVDKREVFKVMDFNDDGFVSREEFNTYWEQMKISVYRQLHRTRRSPDQDEVQNMLAPCIILLLVLQAQANPNYFQQRFAQTDRNRDNKISLKEYMDSLQFYDRNNDGRTTLSEWVSQMTRKANIPIDVSSLIFYVLDSDGNYLLNYVDKREVFKVMDFNDDGFVSREEFNTYWEQMKISVYRQLHRTRRSPDQDEVQN